Protein AF-A0A2T7G1W3-F1 (afdb_monomer)

Radius of gyration: 20.88 Å; Cα contacts (8 Å, |Δi|>4): 222; chains: 1; bounding box: 56×33×64 Å

Organism: NCBI:txid2170575

Sequence (196 aa):
QHNNPNRIAASLMSYVLGGGSSSRLFMNLREAKGYTYGAYASLSPDEIIGSFSADASVRTEVTDSAAYQFFYELDRMTKRSITEEELDAAKAYLTGSFGRSLESPSTIASFALNTEIYDLPKDYYKNYLKNLNGVSVSEANEIALKYIKPNNAYLVIVGNVGEFEDQVAQFGEVKRYTKEGYPEEKKAVSADVTVD

Structure (mmCIF, N/CA/C/O backbone):
data_AF-A0A2T7G1W3-F1
#
_entry.id   AF-A0A2T7G1W3-F1
#
loop_
_atom_site.group_PDB
_atom_site.id
_atom_site.type_symbol
_atom_site.label_atom_id
_atom_site.label_alt_id
_atom_site.label_comp_id
_atom_site.label_asym_id
_atom_site.label_entity_id
_atom_site.label_seq_id
_atom_site.pdbx_PDB_ins_code
_atom_site.Cartn_x
_atom_site.Cartn_y
_atom_site.Cartn_z
_atom_site.occupancy
_atom_site.B_iso_or_equiv
_atom_site.auth_seq_id
_atom_site.auth_comp_id
_atom_site.auth_asym_id
_atom_site.auth_atom_id
_atom_site.pdbx_PDB_model_num
ATOM 1 N N . GLN A 1 1 ? -11.105 11.500 0.584 1.00 58.47 1 GLN A N 1
ATOM 2 C CA . GLN A 1 1 ? -11.806 12.266 1.632 1.00 58.47 1 GLN A CA 1
ATOM 3 C C . GLN A 1 1 ? -11.565 11.661 3.005 1.00 58.47 1 GLN A C 1
ATOM 5 O O . GLN A 1 1 ? -11.624 10.441 3.156 1.00 58.47 1 GLN A O 1
ATOM 10 N N . HIS A 1 2 ? -11.271 12.511 3.988 1.00 71.94 2 HIS A N 1
ATOM 11 C CA . HIS A 1 2 ? -10.881 12.109 5.343 1.00 71.94 2 HIS A CA 1
ATOM 12 C C . HIS A 1 2 ? -12.037 11.591 6.211 1.00 71.94 2 HIS A C 1
ATOM 14 O O . HIS A 1 2 ? -11.789 10.784 7.101 1.00 71.94 2 HIS A O 1
ATOM 20 N N . ASN A 1 3 ? -13.278 11.976 5.917 1.00 75.00 3 ASN A N 1
ATOM 21 C CA . ASN A 1 3 ? -14.491 11.499 6.591 1.00 75.00 3 ASN A CA 1
ATOM 22 C C . ASN A 1 3 ? -15.113 10.253 5.938 1.00 75.00 3 ASN A C 1
ATOM 24 O O . ASN A 1 3 ? -16.198 9.819 6.319 1.00 75.00 3 ASN A O 1
ATOM 28 N N . ASN A 1 4 ? -14.451 9.668 4.935 1.00 80.62 4 ASN A N 1
ATOM 29 C CA . ASN A 1 4 ? -14.988 8.506 4.241 1.00 80.62 4 ASN A CA 1
ATOM 30 C C . ASN A 1 4 ? -15.098 7.315 5.215 1.00 80.62 4 ASN A C 1
ATOM 32 O O . ASN A 1 4 ? -14.083 6.940 5.812 1.00 80.62 4 ASN A O 1
ATOM 36 N N . PRO A 1 5 ? -16.266 6.654 5.331 1.00 82.62 5 PRO A N 1
ATOM 37 C CA . PRO A 1 5 ? -16.440 5.518 6.242 1.00 82.62 5 PRO A CA 1
ATOM 38 C C . PRO A 1 5 ? -15.495 4.349 5.924 1.00 82.62 5 PRO A C 1
ATOM 40 O O . PRO A 1 5 ? -15.131 3.582 6.809 1.00 82.62 5 PRO A O 1
ATOM 43 N N . ASN A 1 6 ? -15.014 4.255 4.680 1.00 88.31 6 ASN A N 1
ATOM 44 C CA . ASN A 1 6 ? -14.084 3.215 4.246 1.00 88.31 6 ASN A CA 1
ATOM 45 C C . ASN A 1 6 ? -12.621 3.501 4.613 1.00 88.31 6 ASN A C 1
ATOM 47 O O . ASN A 1 6 ? -11.752 2.703 4.273 1.00 88.31 6 ASN A O 1
ATOM 51 N N . ARG A 1 7 ? -12.306 4.630 5.265 1.00 88.81 7 ARG A N 1
ATOM 52 C CA . ARG A 1 7 ? -10.920 5.064 5.508 1.00 88.81 7 ARG A CA 1
ATOM 53 C C . ARG A 1 7 ? -10.095 4.015 6.249 1.00 88.81 7 ARG A C 1
ATOM 55 O O . ARG A 1 7 ? -8.969 3.745 5.851 1.00 88.81 7 ARG A O 1
ATOM 62 N N . ILE A 1 8 ? -10.652 3.426 7.305 1.00 93.50 8 ILE A N 1
ATOM 63 C CA . ILE A 1 8 ? -9.953 2.428 8.127 1.00 93.50 8 ILE A CA 1
ATOM 64 C C . ILE A 1 8 ? -9.651 1.171 7.302 1.00 93.50 8 ILE A C 1
ATOM 66 O O . ILE A 1 8 ? -8.506 0.721 7.261 1.00 93.50 8 ILE A O 1
ATOM 70 N N . ALA A 1 9 ? -10.647 0.655 6.578 1.00 95.12 9 ALA A N 1
ATOM 71 C CA . ALA A 1 9 ? -10.468 -0.482 5.679 1.00 95.12 9 ALA A CA 1
ATOM 72 C C . ALA A 1 9 ? -9.471 -0.173 4.546 1.00 95.12 9 ALA A C 1
ATOM 74 O O . ALA A 1 9 ? -8.658 -1.020 4.186 1.00 95.12 9 ALA A O 1
ATOM 75 N N . ALA A 1 10 ? -9.464 1.058 4.030 1.00 93.88 10 ALA A N 1
ATOM 76 C CA . ALA A 1 10 ? -8.519 1.503 3.011 1.00 93.88 10 ALA A CA 1
ATOM 77 C C . ALA A 1 10 ? -7.081 1.607 3.539 1.00 93.88 10 ALA A C 1
ATOM 79 O O . ALA A 1 10 ? -6.152 1.221 2.834 1.00 93.88 10 ALA A O 1
ATOM 80 N N . SER A 1 11 ? -6.884 2.051 4.785 1.00 93.81 11 SER A N 1
ATOM 81 C CA . SER A 1 11 ? -5.569 2.030 5.439 1.00 93.81 11 SER A CA 1
ATOM 82 C C . SER A 1 11 ? -5.055 0.604 5.653 1.00 93.81 11 SER A C 1
ATOM 84 O O . SER A 1 11 ? -3.879 0.348 5.408 1.00 93.81 11 SER A O 1
ATOM 86 N N . LEU A 1 12 ? -5.924 -0.334 6.046 1.00 96.62 12 LEU A N 1
ATOM 87 C CA . LEU A 1 12 ? -5.563 -1.751 6.173 1.00 96.62 12 LEU A CA 1
ATOM 88 C C . LEU A 1 12 ? -5.182 -2.360 4.819 1.00 96.62 12 LEU A C 1
ATOM 90 O O . LEU A 1 12 ? -4.117 -2.955 4.694 1.00 96.62 12 LEU A O 1
ATOM 94 N N . MET A 1 13 ? -6.007 -2.150 3.791 1.00 95.88 13 MET A N 1
ATOM 95 C CA . MET A 1 13 ? -5.738 -2.609 2.425 1.00 95.88 13 MET A CA 1
ATOM 96 C C . MET A 1 13 ? -4.420 -2.039 1.877 1.00 95.88 13 MET A C 1
ATOM 98 O O . MET A 1 13 ? -3.605 -2.783 1.333 1.00 95.88 13 MET A O 1
ATOM 102 N N . SER A 1 14 ? -4.173 -0.739 2.076 1.00 95.50 14 SER A N 1
ATOM 103 C CA . SER A 1 14 ? -2.913 -0.099 1.682 1.00 95.50 14 SER A CA 1
ATOM 104 C C . SER A 1 14 ? -1.719 -0.716 2.409 1.00 95.50 14 SER A C 1
ATOM 106 O O . SER A 1 14 ? -0.666 -0.894 1.798 1.00 95.50 14 SER A O 1
ATOM 108 N N . TYR A 1 15 ? -1.874 -1.064 3.692 1.00 97.25 15 TYR A N 1
ATOM 109 C CA . TYR A 1 15 ? -0.807 -1.718 4.439 1.00 97.25 15 TYR A CA 1
ATOM 110 C C . TYR A 1 15 ? -0.498 -3.113 3.898 1.00 97.25 15 TYR A C 1
ATOM 112 O O . TYR A 1 15 ? 0.671 -3.417 3.674 1.00 97.25 15 TYR A O 1
ATOM 120 N N . VAL A 1 16 ? -1.528 -3.928 3.643 1.00 98.25 16 VAL A N 1
ATOM 121 C CA . VAL A 1 16 ? -1.374 -5.271 3.058 1.00 98.25 16 VAL A CA 1
ATOM 122 C C . VAL A 1 16 ? -0.544 -5.214 1.776 1.00 98.25 16 VAL A C 1
ATOM 124 O O . VAL A 1 16 ? 0.354 -6.032 1.581 1.00 98.25 16 VAL A O 1
ATOM 127 N N . LEU A 1 17 ? -0.807 -4.226 0.919 1.00 97.69 17 LEU A N 1
ATOM 128 C CA . LEU A 1 17 ? -0.076 -4.080 -0.331 1.00 97.69 17 LEU A CA 1
ATOM 129 C C . LEU A 1 17 ? 1.371 -3.613 -0.124 1.00 97.69 17 LEU A C 1
ATOM 131 O O . LEU A 1 17 ? 2.276 -4.223 -0.688 1.00 97.69 17 LEU A O 1
ATOM 135 N N . GLY A 1 18 ? 1.602 -2.562 0.669 1.00 97.56 18 GLY A N 1
ATOM 136 C CA . GLY A 1 18 ? 2.923 -1.927 0.714 1.00 97.56 18 GLY A CA 1
ATOM 137 C C . GLY A 1 18 ? 3.257 -1.100 1.956 1.00 97.56 18 GLY A C 1
ATOM 138 O O . GLY A 1 18 ? 4.139 -0.250 1.884 1.00 97.56 18 GLY A O 1
ATOM 139 N N . GLY A 1 19 ? 2.570 -1.288 3.085 1.00 95.19 19 GLY A N 1
ATOM 140 C CA . GLY A 1 19 ? 2.740 -0.419 4.261 1.00 95.19 19 GLY A CA 1
ATOM 141 C C . GLY A 1 19 ? 3.892 -0.773 5.203 1.00 95.19 19 GLY A C 1
ATOM 142 O O . GLY A 1 19 ? 4.066 -0.103 6.220 1.00 95.19 19 GLY A O 1
ATOM 143 N N . GLY A 1 20 ? 4.665 -1.824 4.924 1.00 94.50 20 GLY A N 1
ATOM 144 C CA . GLY A 1 20 ? 5.758 -2.242 5.800 1.00 94.50 20 GLY A CA 1
ATOM 145 C C . GLY A 1 20 ? 6.476 -3.502 5.333 1.00 94.50 20 GLY A C 1
ATOM 146 O O . GLY A 1 20 ? 6.189 -4.040 4.269 1.00 94.50 20 GLY A O 1
ATOM 147 N N . SER A 1 21 ? 7.404 -4.003 6.144 1.00 94.38 21 SER A N 1
ATOM 148 C CA . SER A 1 21 ? 8.250 -5.148 5.782 1.00 94.38 21 SER A CA 1
ATOM 149 C C . SER A 1 21 ? 7.500 -6.475 5.618 1.00 94.38 21 SER A C 1
ATOM 151 O O . SER A 1 21 ? 7.981 -7.356 4.919 1.00 94.38 21 SER A O 1
ATOM 153 N N . SER A 1 22 ? 6.317 -6.624 6.219 1.00 95.62 22 SER A N 1
ATOM 154 C CA . SER A 1 22 ? 5.446 -7.795 6.038 1.00 95.62 22 SER A CA 1
ATOM 155 C C . SER A 1 22 ? 4.448 -7.649 4.882 1.00 95.62 22 SER A C 1
ATOM 157 O O . SER A 1 22 ? 3.660 -8.560 4.638 1.00 95.62 22 SER A O 1
ATOM 159 N N . SER A 1 23 ? 4.446 -6.511 4.183 1.00 98.06 23 SER A N 1
ATOM 160 C CA . SER A 1 23 ? 3.519 -6.249 3.077 1.00 98.06 23 SER A CA 1
ATOM 161 C C . SER A 1 23 ? 3.919 -6.980 1.794 1.00 98.06 23 SER A C 1
ATOM 163 O O . SER A 1 23 ? 5.081 -7.351 1.607 1.00 98.06 23 SER A O 1
ATOM 165 N N . ARG A 1 24 ? 2.959 -7.166 0.881 1.00 98.31 24 ARG A N 1
ATOM 166 C CA . ARG A 1 24 ? 3.147 -7.936 -0.361 1.00 98.31 24 ARG A CA 1
ATOM 167 C C . ARG A 1 24 ? 4.301 -7.432 -1.213 1.00 98.31 24 ARG A C 1
ATOM 169 O O . ARG A 1 24 ? 5.135 -8.232 -1.626 1.00 98.31 24 ARG A O 1
ATOM 176 N N . LEU A 1 25 ? 4.365 -6.125 -1.465 1.00 98.56 25 LEU A N 1
ATOM 177 C CA . LEU A 1 25 ? 5.410 -5.544 -2.306 1.00 98.56 25 LEU A CA 1
ATOM 178 C C . LEU A 1 25 ? 6.794 -5.748 -1.696 1.00 98.56 25 LEU A C 1
ATOM 180 O O . LEU A 1 25 ? 7.718 -6.147 -2.404 1.00 98.56 25 LEU A O 1
ATOM 184 N N . PHE A 1 26 ? 6.931 -5.553 -0.384 1.00 98.62 26 PHE A N 1
ATOM 185 C CA . PHE A 1 26 ? 8.194 -5.792 0.302 1.00 98.62 26 PHE A CA 1
ATOM 186 C C . PHE A 1 26 ? 8.585 -7.275 0.229 1.00 98.62 26 PHE A C 1
ATOM 188 O O . PHE A 1 26 ? 9.667 -7.613 -0.248 1.00 98.62 26 PHE A O 1
ATOM 195 N N . MET A 1 27 ? 7.683 -8.182 0.605 1.00 98.56 27 MET A N 1
ATOM 196 C CA . MET A 1 27 ? 7.952 -9.623 0.575 1.00 98.56 27 MET A CA 1
ATOM 197 C C . MET A 1 27 ? 8.282 -10.133 -0.836 1.00 98.56 27 MET A C 1
ATOM 199 O O . MET A 1 27 ? 9.172 -10.964 -1.005 1.00 98.56 27 MET A O 1
ATOM 203 N N . ASN A 1 28 ? 7.609 -9.624 -1.867 1.00 98.62 28 ASN A N 1
ATOM 204 C CA . ASN A 1 28 ? 7.867 -10.022 -3.246 1.00 98.62 28 ASN A CA 1
ATOM 205 C C . ASN A 1 28 ? 9.186 -9.419 -3.768 1.00 98.62 28 ASN A C 1
ATOM 207 O O . ASN A 1 28 ? 10.134 -10.149 -4.067 1.00 98.62 28 ASN A O 1
ATOM 211 N N . LEU A 1 29 ? 9.295 -8.089 -3.843 1.00 98.69 29 LEU A N 1
ATOM 212 C CA . LEU A 1 29 ? 10.425 -7.444 -4.519 1.00 98.69 29 LEU A CA 1
ATOM 213 C C . LEU A 1 29 ? 11.722 -7.466 -3.696 1.00 98.69 29 LEU A C 1
ATOM 215 O O . LEU A 1 29 ? 12.808 -7.588 -4.276 1.00 98.69 29 LEU A O 1
ATOM 219 N N . ARG A 1 30 ? 11.640 -7.339 -2.364 1.00 98.44 30 ARG A N 1
ATOM 220 C CA . ARG A 1 30 ? 12.819 -7.296 -1.485 1.00 98.44 30 ARG A CA 1
ATOM 221 C C . ARG A 1 30 ? 13.234 -8.679 -1.000 1.00 98.44 30 ARG A C 1
ATOM 223 O O . ARG A 1 30 ? 14.411 -9.016 -1.137 1.00 98.44 30 ARG A O 1
ATOM 230 N N . GLU A 1 31 ? 12.312 -9.442 -0.422 1.00 98.19 31 GLU A N 1
ATOM 231 C CA . GLU A 1 31 ? 12.651 -10.717 0.228 1.00 98.19 31 GLU A CA 1
ATOM 232 C C . GLU A 1 31 ? 12.783 -11.858 -0.786 1.00 98.19 31 GLU A C 1
ATOM 234 O O . GLU A 1 31 ? 13.813 -12.526 -0.829 1.00 98.19 31 GLU A O 1
ATOM 239 N N . ALA A 1 32 ? 11.786 -12.060 -1.653 1.00 98.38 32 ALA A N 1
ATOM 240 C CA . ALA A 1 32 ? 11.793 -13.184 -2.590 1.00 98.38 32 ALA A CA 1
ATOM 241 C C . ALA A 1 32 ? 12.699 -12.963 -3.814 1.00 98.38 32 ALA A C 1
ATOM 243 O O . ALA A 1 32 ? 13.277 -13.920 -4.331 1.00 98.38 32 ALA A O 1
ATOM 244 N N . LYS A 1 33 ? 12.799 -11.723 -4.316 1.00 98.31 33 LYS A N 1
ATOM 245 C CA . LYS A 1 33 ? 13.513 -11.413 -5.570 1.00 98.31 33 LYS A CA 1
ATOM 246 C C . LYS A 1 33 ? 14.849 -10.692 -5.398 1.00 98.31 33 LYS A C 1
ATOM 248 O O . LYS A 1 33 ? 15.695 -10.786 -6.284 1.00 98.31 33 LYS A O 1
ATOM 253 N N . GLY A 1 34 ? 15.057 -9.961 -4.301 1.00 98.19 34 GLY A N 1
ATOM 254 C CA . GLY A 1 34 ? 16.283 -9.177 -4.092 1.00 98.19 34 GLY A CA 1
ATOM 255 C C . GLY A 1 34 ? 16.506 -8.070 -5.137 1.00 98.19 34 GLY A C 1
ATOM 256 O O . GLY A 1 34 ? 17.650 -7.727 -5.463 1.00 98.19 34 GLY A O 1
ATOM 257 N N . TYR A 1 35 ? 15.425 -7.528 -5.707 1.00 98.31 35 TYR A N 1
ATOM 258 C CA . TYR A 1 35 ? 15.490 -6.486 -6.740 1.00 98.31 35 TYR A CA 1
ATOM 259 C C . TYR A 1 35 ? 15.743 -5.095 -6.161 1.00 98.31 35 TYR A C 1
ATOM 261 O O . TYR A 1 35 ? 16.414 -4.275 -6.786 1.00 98.31 35 TYR A O 1
ATOM 269 N N . THR A 1 36 ? 15.234 -4.841 -4.959 1.00 98.31 36 THR A N 1
ATOM 270 C CA . THR A 1 36 ? 15.291 -3.543 -4.279 1.00 98.31 36 THR A CA 1
ATOM 271 C C . THR A 1 36 ? 15.770 -3.697 -2.839 1.00 98.31 36 THR A C 1
ATOM 273 O O . THR A 1 36 ? 15.880 -4.814 -2.342 1.00 98.31 36 THR A O 1
ATOM 276 N N . TYR A 1 37 ? 16.026 -2.577 -2.161 1.00 97.06 37 TYR A N 1
ATOM 277 C CA . TYR A 1 37 ? 16.146 -2.512 -0.705 1.00 97.06 37 TYR A CA 1
ATOM 278 C C . TYR A 1 37 ? 14.777 -2.463 0.002 1.00 97.06 37 TYR A C 1
ATOM 280 O O . TYR A 1 37 ? 14.656 -2.934 1.131 1.00 97.06 37 TYR A O 1
ATOM 288 N N . GLY A 1 38 ? 13.740 -1.959 -0.669 1.00 97.38 38 GLY A N 1
ATOM 289 C CA . GLY A 1 38 ? 12.368 -1.951 -0.172 1.00 97.38 38 GLY A CA 1
ATOM 290 C C . GLY A 1 38 ? 11.393 -1.484 -1.248 1.00 97.38 38 GLY A C 1
ATOM 291 O O . GLY A 1 38 ? 11.735 -0.636 -2.068 1.00 97.38 38 GLY A O 1
ATOM 292 N N . ALA A 1 39 ? 10.192 -2.053 -1.235 1.00 98.25 39 ALA A N 1
ATOM 293 C CA . ALA A 1 39 ? 9.090 -1.650 -2.097 1.00 98.25 39 ALA A CA 1
ATOM 294 C C . ALA A 1 39 ? 7.869 -1.369 -1.230 1.00 98.25 39 ALA A C 1
ATOM 296 O O . ALA A 1 39 ? 7.549 -2.160 -0.337 1.00 98.25 39 ALA A O 1
ATOM 297 N N . TYR A 1 40 ? 7.207 -0.249 -1.495 1.00 97.88 40 TYR A N 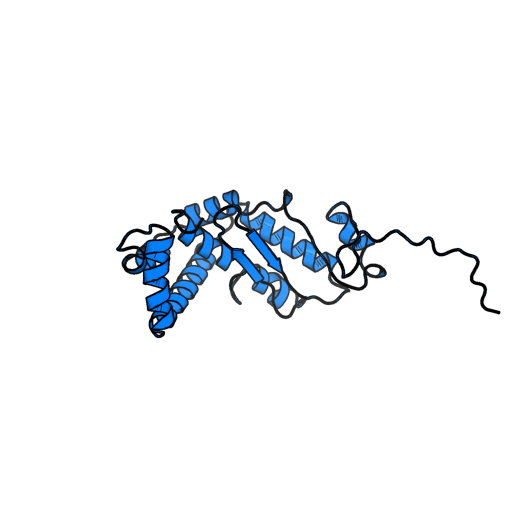1
ATOM 298 C CA . TYR A 1 40 ? 6.133 0.257 -0.653 1.00 97.88 40 TYR A CA 1
ATOM 299 C C . TYR A 1 40 ? 4.961 0.739 -1.496 1.00 97.88 40 TYR A C 1
ATOM 301 O O . TYR A 1 40 ? 5.066 0.917 -2.708 1.00 97.88 40 TYR A O 1
ATOM 309 N N . ALA A 1 41 ? 3.828 0.927 -0.832 1.00 95.62 41 ALA A N 1
ATOM 310 C CA . ALA A 1 41 ? 2.649 1.540 -1.408 1.00 95.62 41 ALA A CA 1
ATOM 311 C C . ALA A 1 41 ? 1.937 2.379 -0.362 1.00 95.62 41 ALA A C 1
ATOM 313 O O . ALA A 1 41 ? 1.880 2.032 0.821 1.00 95.62 41 ALA A O 1
ATOM 314 N N . SER A 1 42 ? 1.349 3.472 -0.826 1.00 89.75 42 SER A N 1
ATOM 315 C CA . SER A 1 42 ? 0.599 4.382 0.017 1.00 89.75 42 SER A CA 1
ATOM 316 C C . SER A 1 42 ? -0.690 4.814 -0.665 1.00 89.75 42 SER A C 1
ATOM 318 O O . SER A 1 42 ? -0.765 4.975 -1.885 1.00 89.75 42 SER A O 1
ATOM 320 N N . LEU A 1 43 ? -1.720 4.993 0.154 1.00 88.19 43 LEU A N 1
ATOM 321 C CA . LEU A 1 43 ? -2.969 5.619 -0.234 1.00 88.19 43 LEU A CA 1
ATOM 322 C C . LEU A 1 43 ? -3.098 6.935 0.527 1.00 88.19 43 LEU A C 1
ATOM 324 O O . LEU A 1 43 ? -3.296 6.941 1.745 1.00 88.19 43 LEU A O 1
ATOM 328 N N . SER A 1 44 ? -3.027 8.038 -0.208 1.00 83.50 44 SER A N 1
ATOM 329 C CA . SER A 1 44 ? -3.164 9.383 0.337 1.00 83.50 44 SER A CA 1
ATOM 330 C C . SER A 1 44 ? -4.579 9.892 0.071 1.00 83.50 44 SER A C 1
ATOM 332 O O . SER A 1 44 ? -4.959 10.103 -1.085 1.00 83.50 44 SER A O 1
ATOM 334 N N . PRO A 1 45 ? -5.411 10.059 1.114 1.00 79.25 45 PRO A N 1
ATOM 335 C CA . PRO A 1 45 ? -6.703 10.696 0.951 1.00 79.25 45 PRO A CA 1
ATOM 336 C C . PRO A 1 45 ? -6.503 12.189 0.676 1.00 79.25 45 PRO A C 1
ATOM 338 O O . PRO A 1 45 ? -5.771 12.856 1.391 1.00 79.25 45 PRO A O 1
ATOM 341 N N . ASP A 1 46 ? -7.225 12.701 -0.312 1.00 77.75 46 ASP A N 1
ATOM 342 C CA . ASP A 1 46 ? -7.360 14.132 -0.587 1.00 77.75 46 ASP A CA 1
ATOM 343 C C . ASP A 1 46 ? -8.850 14.516 -0.543 1.00 77.75 46 ASP A C 1
ATOM 345 O O . ASP A 1 46 ? -9.734 13.637 -0.564 1.00 77.75 46 ASP A O 1
ATOM 349 N N . GLU A 1 47 ? -9.139 15.808 -0.422 1.00 68.06 47 GLU A N 1
ATOM 350 C CA . GLU A 1 47 ? -10.502 16.343 -0.414 1.00 68.06 47 GLU A CA 1
ATOM 351 C C . GLU A 1 47 ? -11.169 16.235 -1.795 1.00 68.06 47 GLU A C 1
ATOM 353 O O . GLU A 1 47 ? -12.346 15.870 -1.880 1.00 68.06 47 GLU A O 1
ATOM 358 N N . ILE A 1 48 ? -10.394 16.448 -2.864 1.00 71.56 48 ILE A N 1
ATOM 359 C CA . ILE A 1 48 ? -10.851 16.463 -4.254 1.00 71.56 48 ILE A CA 1
ATOM 360 C C . ILE A 1 48 ? -10.568 15.112 -4.927 1.00 71.56 48 ILE A C 1
ATOM 362 O O . ILE A 1 48 ? -11.508 14.428 -5.336 1.00 71.56 48 ILE A O 1
ATOM 366 N N . ILE A 1 49 ? -9.301 14.681 -5.014 1.00 73.44 49 ILE A N 1
ATOM 367 C CA . ILE A 1 49 ? -8.912 13.404 -5.652 1.00 73.44 49 ILE A CA 1
ATOM 368 C C . ILE A 1 49 ? -7.793 12.734 -4.854 1.00 73.44 49 ILE A C 1
ATOM 370 O O . ILE A 1 49 ? -6.653 13.184 -4.865 1.00 73.44 49 ILE A O 1
ATOM 374 N N . GLY A 1 50 ? -8.108 11.622 -4.181 1.00 77.38 50 GLY A N 1
ATOM 375 C CA . GLY A 1 50 ? -7.094 10.821 -3.489 1.00 77.38 50 GLY A CA 1
ATOM 376 C C . GLY A 1 50 ? -6.130 10.144 -4.464 1.00 77.38 50 GLY A C 1
ATOM 377 O O . GLY A 1 50 ? -6.532 9.748 -5.559 1.00 77.38 50 GLY A O 1
ATOM 378 N N . SER A 1 51 ? -4.877 9.970 -4.050 1.00 84.06 51 SER A N 1
ATOM 379 C CA . SER A 1 51 ? -3.837 9.334 -4.858 1.00 84.06 51 SER A CA 1
ATOM 380 C C . SER A 1 51 ? -3.409 7.994 -4.269 1.00 84.06 51 SER A C 1
ATOM 382 O O . SER A 1 51 ? -3.274 7.840 -3.054 1.00 84.06 51 SER A O 1
ATOM 384 N N . PHE A 1 52 ? -3.146 7.037 -5.150 1.00 88.62 52 PHE A N 1
ATOM 385 C CA . PHE A 1 52 ? -2.492 5.777 -4.825 1.00 88.62 52 PHE A CA 1
ATOM 386 C C . PHE A 1 52 ? -1.139 5.737 -5.536 1.00 88.62 52 PHE A C 1
ATOM 388 O O . PHE A 1 52 ? -1.070 6.030 -6.730 1.00 88.62 52 PHE A O 1
ATOM 395 N N . SER A 1 53 ? -0.082 5.370 -4.816 1.00 92.94 53 SER A N 1
ATOM 396 C CA . SER A 1 53 ? 1.251 5.170 -5.383 1.00 92.94 53 SER A CA 1
ATOM 397 C C . SER A 1 53 ? 1.888 3.902 -4.833 1.00 92.94 53 SER A C 1
ATOM 399 O O . SER A 1 53 ? 1.634 3.508 -3.693 1.00 92.94 53 SER A O 1
ATOM 401 N N . ALA A 1 54 ? 2.723 3.276 -5.655 1.00 96.44 54 ALA A N 1
ATOM 402 C CA . ALA A 1 54 ? 3.610 2.194 -5.267 1.00 96.44 54 ALA A CA 1
ATOM 403 C C . ALA A 1 54 ? 4.966 2.418 -5.938 1.00 96.44 54 ALA A C 1
ATOM 405 O O . ALA A 1 54 ? 5.012 2.789 -7.111 1.00 96.44 54 ALA A O 1
ATOM 406 N N . ASP A 1 55 ? 6.046 2.231 -5.190 1.00 97.50 55 ASP A N 1
ATOM 407 C CA . ASP A 1 55 ? 7.384 2.608 -5.630 1.00 97.50 55 ASP A CA 1
ATOM 408 C C . ASP A 1 55 ? 8.475 1.708 -5.038 1.00 97.50 55 ASP A C 1
ATOM 410 O O . ASP A 1 55 ? 8.306 1.057 -4.001 1.00 97.50 55 ASP A O 1
ATOM 414 N N . ALA A 1 56 ? 9.590 1.644 -5.763 1.00 98.06 56 ALA A N 1
ATOM 415 C CA . ALA A 1 56 ? 10.851 1.058 -5.337 1.00 98.06 56 ALA A CA 1
ATOM 416 C C . ALA A 1 56 ? 11.987 1.602 -6.208 1.00 98.06 56 ALA A C 1
ATOM 418 O O . ALA A 1 56 ? 11.798 1.876 -7.393 1.00 98.06 56 ALA A O 1
ATOM 419 N N . SER A 1 57 ? 13.192 1.649 -5.645 1.00 98.06 57 SER A N 1
ATOM 420 C CA . SER A 1 57 ? 14.423 1.833 -6.420 1.00 98.06 57 SER A CA 1
ATOM 421 C C . SER A 1 57 ? 15.053 0.474 -6.702 1.00 98.06 57 SER A C 1
ATOM 423 O O . SER A 1 57 ? 15.273 -0.311 -5.773 1.00 98.06 57 SER A O 1
ATOM 425 N N . VAL A 1 58 ? 15.354 0.189 -7.966 1.00 97.62 58 VAL A N 1
ATOM 426 C CA . VAL A 1 58 ? 15.925 -1.089 -8.418 1.00 97.62 58 VAL A CA 1
ATOM 427 C C . VAL A 1 58 ? 17.168 -0.864 -9.274 1.00 97.62 58 VAL A C 1
ATOM 429 O O . VAL A 1 58 ? 17.442 0.257 -9.698 1.00 97.62 58 VAL A O 1
ATOM 432 N N . ARG A 1 59 ? 17.938 -1.930 -9.511 1.00 95.12 59 ARG A N 1
ATOM 433 C CA . ARG A 1 59 ? 19.033 -1.901 -10.491 1.00 95.12 59 ARG A CA 1
ATOM 434 C C . ARG A 1 59 ? 18.466 -1.920 -11.912 1.00 95.12 59 ARG A C 1
ATOM 436 O O . ARG A 1 59 ? 17.414 -2.523 -12.132 1.00 95.12 59 ARG A O 1
ATOM 443 N N . THR A 1 60 ? 19.174 -1.307 -12.858 1.00 94.62 60 THR A N 1
ATOM 444 C CA . THR A 1 60 ? 18.700 -1.149 -14.239 1.00 94.62 60 THR A CA 1
ATOM 445 C C . THR A 1 60 ? 18.308 -2.479 -14.882 1.00 94.62 60 THR A C 1
ATOM 447 O O . THR A 1 60 ? 17.265 -2.561 -15.526 1.00 94.62 60 THR A O 1
ATOM 450 N N . GLU A 1 61 ? 19.073 -3.542 -14.629 1.00 94.50 61 GLU A N 1
ATOM 451 C CA . GLU A 1 61 ? 18.922 -4.858 -15.264 1.00 94.50 61 GLU A CA 1
ATOM 452 C C . GLU A 1 61 ? 17.649 -5.607 -14.850 1.00 94.50 61 GLU A C 1
ATOM 454 O O . GLU A 1 61 ? 17.336 -6.644 -15.428 1.00 94.50 61 GLU A O 1
ATOM 459 N N . VAL A 1 62 ? 16.938 -5.128 -13.823 1.00 96.38 62 VAL A N 1
ATOM 460 C CA . VAL A 1 62 ? 15.688 -5.734 -13.334 1.00 96.38 62 VAL A CA 1
ATOM 461 C C . VAL A 1 62 ? 14.503 -4.770 -13.407 1.00 96.38 62 VAL A C 1
ATOM 463 O O . VAL A 1 62 ? 13.478 -5.021 -12.776 1.00 96.38 62 VAL A O 1
ATOM 466 N N . THR A 1 63 ? 14.628 -3.664 -14.146 1.00 96.44 63 THR A N 1
ATOM 467 C CA . THR A 1 63 ? 13.589 -2.627 -14.277 1.00 96.44 63 THR A CA 1
ATOM 468 C C . THR A 1 63 ? 12.257 -3.201 -14.765 1.00 96.44 63 THR A C 1
ATOM 470 O O . THR A 1 63 ? 11.217 -2.987 -14.140 1.00 96.44 63 THR A O 1
ATOM 473 N N . ASP A 1 64 ? 12.284 -3.971 -15.850 1.00 95.62 64 ASP A N 1
ATOM 474 C CA . ASP A 1 64 ? 11.106 -4.602 -16.450 1.00 95.62 64 ASP A CA 1
ATOM 475 C C . ASP A 1 64 ? 10.481 -5.652 -15.520 1.00 95.62 64 ASP A C 1
ATOM 477 O O . ASP A 1 64 ? 9.270 -5.683 -15.296 1.00 95.62 64 ASP A O 1
ATOM 481 N N . SER A 1 65 ? 11.335 -6.465 -14.904 1.00 97.38 65 SER A N 1
ATOM 482 C CA . SER A 1 65 ? 10.964 -7.535 -13.991 1.00 97.38 65 SER A CA 1
ATOM 483 C C . SER A 1 65 ? 10.328 -6.971 -12.725 1.00 97.38 65 SER A C 1
ATOM 485 O O . SER A 1 65 ? 9.340 -7.515 -12.233 1.00 97.38 65 SER A O 1
ATOM 487 N N . ALA A 1 66 ? 10.851 -5.860 -12.204 1.00 98.06 66 ALA A N 1
ATOM 488 C CA . ALA A 1 66 ? 10.270 -5.150 -11.075 1.00 98.06 66 ALA A CA 1
ATOM 489 C C . ALA A 1 66 ? 8.914 -4.536 -11.443 1.00 98.06 66 ALA A C 1
ATOM 491 O O . ALA A 1 66 ? 7.950 -4.755 -10.709 1.00 98.06 66 ALA A O 1
ATOM 492 N N . ALA A 1 67 ? 8.813 -3.847 -12.587 1.00 97.31 67 ALA A N 1
ATOM 493 C CA . ALA A 1 67 ? 7.550 -3.292 -13.077 1.00 97.31 67 ALA A CA 1
ATOM 494 C C . ALA A 1 67 ? 6.473 -4.383 -13.200 1.00 97.31 67 ALA A C 1
ATOM 496 O O . ALA A 1 67 ? 5.367 -4.222 -12.682 1.00 97.31 67 ALA A O 1
ATOM 497 N N . TYR A 1 68 ? 6.823 -5.541 -13.765 1.00 97.75 68 TYR A N 1
ATOM 498 C CA . TYR A 1 68 ? 5.930 -6.696 -13.818 1.00 97.75 68 TYR A CA 1
ATOM 499 C C . TYR A 1 68 ? 5.458 -7.133 -12.423 1.00 97.75 68 TYR A C 1
ATOM 501 O O . TYR A 1 68 ? 4.268 -7.376 -12.234 1.00 97.75 68 TYR A O 1
ATOM 509 N N . GLN A 1 69 ? 6.352 -7.214 -11.426 1.00 98.44 69 GLN A N 1
ATOM 510 C CA . GLN A 1 69 ? 5.963 -7.615 -10.065 1.00 98.44 69 GLN A CA 1
ATOM 511 C C . GLN A 1 69 ? 5.032 -6.602 -9.381 1.00 98.44 69 GLN A C 1
ATOM 513 O O . GLN A 1 69 ? 4.131 -7.016 -8.651 1.00 98.44 69 GLN A O 1
ATOM 518 N N . PHE A 1 70 ? 5.185 -5.298 -9.642 1.00 98.06 70 PHE A N 1
ATOM 519 C CA . PHE A 1 70 ? 4.222 -4.299 -9.168 1.00 98.06 70 PHE A CA 1
ATOM 520 C C . PHE A 1 70 ? 2.827 -4.564 -9.737 1.00 98.06 70 PHE A C 1
ATOM 522 O O . PHE A 1 70 ? 1.874 -4.705 -8.971 1.00 98.06 70 PHE A O 1
ATOM 529 N N . PHE A 1 71 ? 2.702 -4.696 -11.061 1.00 96.94 71 PHE A N 1
ATOM 530 C CA . PHE A 1 71 ? 1.410 -4.984 -11.693 1.00 96.94 71 PHE A CA 1
ATOM 531 C C . PHE A 1 71 ? 0.841 -6.338 -11.264 1.00 96.94 71 PHE A C 1
ATOM 533 O O . PHE A 1 71 ? -0.358 -6.440 -11.020 1.00 96.94 71 PHE A O 1
ATOM 540 N N . TYR A 1 72 ? 1.688 -7.349 -11.069 1.00 97.50 72 TYR A N 1
ATOM 541 C CA . TYR A 1 72 ? 1.282 -8.647 -10.537 1.00 97.50 72 TYR A CA 1
ATOM 542 C C . TYR A 1 72 ? 0.617 -8.531 -9.156 1.00 97.50 72 TYR A C 1
ATOM 544 O O . TYR A 1 72 ? -0.469 -9.081 -8.952 1.00 97.50 72 TYR A O 1
ATOM 552 N N . GLU A 1 73 ? 1.218 -7.804 -8.207 1.00 97.94 73 GLU A N 1
ATOM 553 C CA . GLU A 1 73 ? 0.608 -7.626 -6.883 1.00 97.94 73 GLU A CA 1
ATOM 554 C C . GLU A 1 73 ? -0.636 -6.734 -6.930 1.00 97.94 73 GLU A C 1
ATOM 556 O O . GLU A 1 73 ? -1.634 -7.049 -6.276 1.00 97.94 73 GLU A O 1
ATOM 561 N N . LEU A 1 74 ? -0.628 -5.671 -7.742 1.00 96.38 74 LEU A N 1
ATOM 562 C CA . LEU A 1 74 ? -1.805 -4.823 -7.953 1.00 96.38 74 LEU A CA 1
ATOM 563 C C . LEU A 1 74 ? -2.983 -5.633 -8.513 1.00 96.38 74 LEU A C 1
ATOM 565 O O . LEU A 1 74 ? -4.095 -5.545 -7.992 1.00 96.38 74 LEU A O 1
ATOM 569 N N . ASP A 1 75 ? -2.742 -6.490 -9.504 1.00 96.44 75 ASP A N 1
ATOM 570 C CA . ASP A 1 75 ? -3.752 -7.385 -10.065 1.00 96.44 75 ASP A CA 1
ATOM 571 C C . ASP A 1 75 ? -4.266 -8.378 -9.026 1.00 96.44 75 ASP A C 1
ATOM 573 O O . ASP A 1 75 ? -5.475 -8.607 -8.935 1.00 96.44 75 ASP A O 1
ATOM 577 N N . ARG A 1 76 ? -3.385 -8.963 -8.206 1.00 97.06 76 ARG A N 1
ATOM 578 C CA . ARG A 1 76 ? -3.800 -9.867 -7.122 1.00 97.06 76 ARG A CA 1
ATOM 579 C C . ARG A 1 76 ? -4.728 -9.177 -6.132 1.00 97.06 76 ARG A C 1
ATOM 581 O O . ARG A 1 76 ? -5.728 -9.780 -5.749 1.00 97.06 76 ARG A O 1
ATOM 588 N N . MET A 1 77 ? -4.465 -7.919 -5.776 1.00 95.88 77 MET A N 1
ATOM 589 C CA . MET A 1 77 ? -5.365 -7.144 -4.911 1.00 95.88 77 MET A CA 1
ATOM 590 C C . MET A 1 77 ? -6.784 -7.036 -5.494 1.00 95.88 77 MET A C 1
ATOM 592 O O . MET A 1 77 ? -7.756 -7.063 -4.743 1.00 95.88 77 MET A O 1
ATOM 596 N N . THR A 1 78 ? -6.937 -7.000 -6.823 1.00 95.19 78 THR A N 1
ATOM 597 C CA . THR A 1 78 ? -8.263 -6.962 -7.472 1.00 95.19 78 THR A CA 1
ATOM 598 C C . THR A 1 78 ? -8.976 -8.320 -7.525 1.00 95.19 78 THR A C 1
ATOM 600 O O . THR A 1 78 ? -10.192 -8.374 -7.710 1.00 95.19 78 THR A O 1
ATOM 603 N N . LYS A 1 79 ? -8.258 -9.430 -7.308 1.00 96.12 79 LYS A N 1
ATOM 604 C CA . LYS A 1 79 ? -8.779 -10.810 -7.383 1.00 96.12 79 LYS A CA 1
ATOM 605 C C . LYS A 1 79 ? -9.361 -11.321 -6.062 1.00 96.12 79 LYS A C 1
ATOM 607 O O . LYS A 1 79 ? -9.531 -12.525 -5.898 1.00 96.12 79 LYS A O 1
ATOM 612 N N . ARG A 1 80 ? -9.664 -10.419 -5.124 1.00 92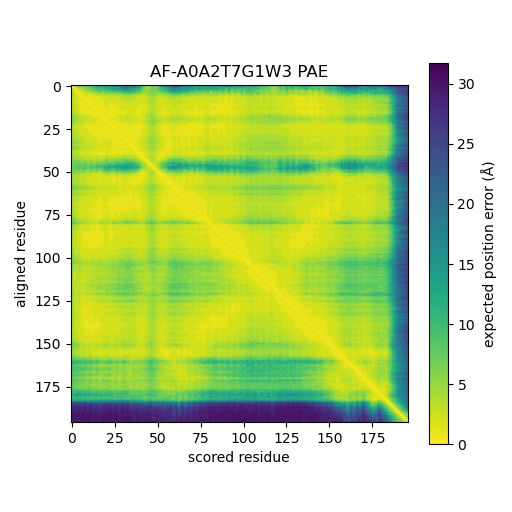.69 80 ARG A N 1
ATOM 613 C CA . ARG A 1 80 ? -10.170 -10.738 -3.778 1.00 92.69 80 ARG A CA 1
ATOM 614 C C . ARG A 1 80 ? -9.270 -11.722 -3.014 1.00 92.69 80 ARG A C 1
ATOM 616 O O . ARG A 1 80 ? -9.758 -12.653 -2.380 1.00 92.69 80 ARG A O 1
ATOM 623 N N . SER A 1 81 ? -7.954 -11.545 -3.126 1.00 94.25 81 SER A N 1
ATOM 624 C CA . SER A 1 81 ? -6.974 -12.494 -2.595 1.00 94.25 81 SER A CA 1
ATOM 625 C C . SER A 1 81 ? -6.372 -12.106 -1.246 1.00 94.25 81 SER A C 1
ATOM 627 O O . SER A 1 81 ? -5.413 -12.759 -0.839 1.00 94.25 81 SER A O 1
ATOM 629 N N . ILE A 1 82 ? -6.830 -11.033 -0.587 1.00 97.94 82 ILE A N 1
ATOM 630 C CA . ILE A 1 82 ? -6.347 -10.684 0.760 1.00 97.94 82 ILE A CA 1
ATOM 631 C C . ILE A 1 82 ? -6.713 -11.826 1.705 1.00 97.94 82 ILE A C 1
ATOM 633 O O . ILE A 1 82 ? -7.869 -12.251 1.736 1.00 97.94 82 ILE A O 1
ATOM 637 N N . THR A 1 83 ? -5.720 -12.309 2.440 1.00 98.19 83 THR A N 1
ATOM 638 C CA . THR A 1 83 ? -5.855 -13.392 3.420 1.00 98.19 83 THR A CA 1
ATOM 639 C C . THR A 1 83 ? -6.129 -12.849 4.821 1.00 98.19 83 THR A C 1
ATOM 641 O O . THR A 1 83 ? -5.965 -11.653 5.085 1.00 98.19 83 THR A O 1
ATOM 644 N N . GLU A 1 84 ? -6.568 -13.724 5.725 1.00 98.12 84 GLU A N 1
ATOM 645 C CA . GLU A 1 84 ? -6.777 -13.364 7.129 1.00 98.12 84 GLU A CA 1
ATOM 646 C C . GLU A 1 84 ? -5.445 -13.008 7.795 1.00 98.12 84 GLU A C 1
ATOM 648 O O . GLU A 1 84 ? -5.346 -11.979 8.456 1.00 98.12 84 GLU A O 1
ATOM 653 N N . GLU A 1 85 ? -4.384 -13.759 7.499 1.00 98.25 85 GLU A N 1
ATOM 654 C CA . GLU A 1 85 ? -3.043 -13.534 8.033 1.00 98.25 85 GLU A CA 1
ATOM 655 C C . GLU A 1 85 ? -2.472 -12.169 7.622 1.00 98.25 85 GLU A C 1
ATOM 657 O O . GLU A 1 85 ? -1.902 -11.448 8.444 1.00 98.25 85 GLU A O 1
ATOM 662 N N . GLU A 1 86 ? -2.642 -11.779 6.355 1.00 98.38 86 GLU A N 1
ATOM 663 C CA . GLU A 1 86 ? -2.217 -10.462 5.870 1.00 98.38 86 GLU A CA 1
ATOM 664 C C . GLU A 1 86 ? -3.008 -9.331 6.534 1.00 98.38 86 GLU A C 1
ATOM 666 O O . GLU A 1 86 ? -2.435 -8.302 6.908 1.00 98.38 86 GLU A O 1
ATOM 671 N N . LEU A 1 87 ? -4.323 -9.513 6.693 1.00 98.44 87 LEU A N 1
ATOM 672 C CA . LEU A 1 87 ? -5.176 -8.525 7.341 1.00 98.44 87 LEU A CA 1
ATOM 673 C C . LEU A 1 87 ? -4.837 -8.380 8.829 1.00 98.44 87 LEU A C 1
ATOM 675 O O . LEU A 1 87 ? -4.779 -7.260 9.338 1.00 98.44 87 LEU A O 1
ATOM 679 N N . ASP A 1 88 ? -4.571 -9.483 9.519 1.00 98.25 88 ASP A N 1
ATOM 680 C CA . ASP A 1 88 ? -4.204 -9.481 10.932 1.00 98.25 88 ASP A CA 1
ATOM 681 C C . ASP A 1 88 ? -2.831 -8.851 11.160 1.00 98.25 88 ASP A C 1
ATOM 683 O O . ASP A 1 88 ? -2.672 -8.040 12.077 1.00 98.25 88 ASP A O 1
ATOM 687 N N . ALA A 1 89 ? -1.858 -9.113 10.281 1.00 98.00 89 ALA A N 1
ATOM 688 C CA . ALA A 1 89 ? -0.574 -8.418 10.306 1.00 98.00 89 ALA A CA 1
ATOM 689 C C . ALA A 1 89 ? -0.753 -6.896 10.143 1.00 98.00 89 ALA A C 1
ATOM 691 O O . ALA A 1 89 ? -0.147 -6.110 10.880 1.00 98.00 89 ALA A O 1
ATOM 692 N N . ALA A 1 90 ? -1.635 -6.471 9.232 1.00 97.94 90 ALA A N 1
ATOM 693 C CA . ALA A 1 90 ? -1.972 -5.062 9.047 1.00 97.94 90 ALA A CA 1
ATOM 694 C C . ALA A 1 90 ? -2.637 -4.449 10.289 1.00 97.94 90 ALA A C 1
ATOM 696 O O . ALA A 1 90 ? -2.253 -3.359 10.730 1.00 97.94 90 ALA A O 1
ATOM 697 N N . LYS A 1 91 ? -3.599 -5.156 10.895 1.00 98.19 91 LYS A N 1
ATOM 698 C CA . LYS A 1 91 ? -4.275 -4.721 12.126 1.00 98.19 91 LYS A CA 1
ATOM 699 C C . LYS A 1 91 ? -3.299 -4.583 13.286 1.00 98.19 91 LYS A C 1
ATOM 701 O O . LYS A 1 91 ? -3.333 -3.570 13.989 1.00 98.19 91 LYS A O 1
ATOM 706 N N . ALA A 1 92 ? -2.411 -5.558 13.469 1.00 97.75 92 ALA A N 1
ATOM 707 C CA . ALA A 1 92 ? -1.398 -5.540 14.516 1.00 97.75 92 ALA A CA 1
ATOM 708 C C . ALA A 1 92 ? -0.455 -4.339 14.355 1.00 97.75 92 ALA A C 1
ATOM 710 O O . ALA A 1 92 ? -0.234 -3.588 15.311 1.00 97.75 92 ALA A O 1
ATOM 711 N N . TYR A 1 93 ? 0.037 -4.099 13.134 1.00 97.50 93 TYR A N 1
ATOM 712 C CA . TYR A 1 93 ? 0.909 -2.962 12.854 1.00 97.50 93 TYR A CA 1
ATOM 713 C C . TYR A 1 93 ? 0.217 -1.624 13.133 1.00 9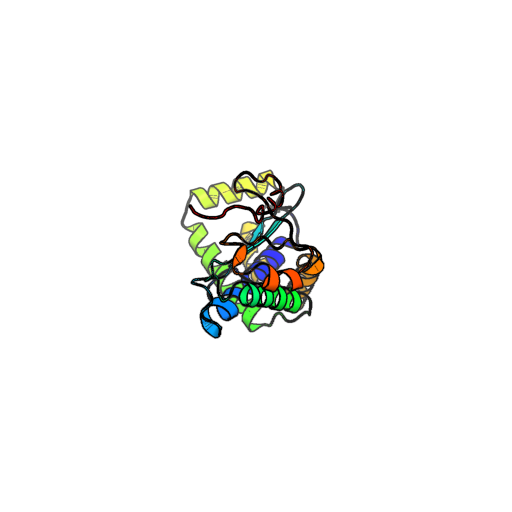7.50 93 TYR A C 1
ATOM 715 O O . TYR A 1 93 ? 0.756 -0.791 13.867 1.00 97.50 93 TYR A O 1
ATOM 723 N N . LEU A 1 94 ? -0.982 -1.412 12.582 1.00 96.50 94 LEU A N 1
ATOM 724 C CA . LEU A 1 94 ? -1.701 -0.146 12.736 1.00 96.50 94 LEU A CA 1
ATOM 725 C C . LEU A 1 94 ? -2.168 0.085 14.178 1.00 96.50 94 LEU A C 1
ATOM 727 O O . LEU A 1 94 ? -2.140 1.224 14.641 1.00 96.50 94 LEU A O 1
ATOM 731 N N . THR A 1 95 ? -2.522 -0.973 14.912 1.00 97.56 95 THR A N 1
ATOM 732 C CA . THR A 1 95 ? -2.813 -0.897 16.352 1.00 97.56 95 THR A CA 1
ATOM 733 C C . THR A 1 95 ? -1.588 -0.428 17.130 1.00 97.56 95 THR A C 1
ATOM 735 O O . THR A 1 95 ? -1.674 0.533 17.895 1.00 97.56 95 THR A O 1
ATOM 738 N N . GLY A 1 96 ? -0.427 -1.049 16.897 1.00 96.56 96 GLY A N 1
ATOM 739 C CA . GLY A 1 96 ? 0.822 -0.644 17.541 1.00 96.56 96 GLY A CA 1
ATOM 740 C C . GLY A 1 96 ? 1.238 0.782 17.170 1.00 96.56 96 GLY A C 1
ATOM 741 O O . GLY A 1 96 ? 1.671 1.547 18.030 1.00 96.56 96 GLY A O 1
ATOM 742 N N . SER A 1 97 ? 1.070 1.166 15.901 1.00 94.69 97 SER A N 1
ATOM 743 C CA . SER A 1 97 ? 1.342 2.528 15.431 1.00 94.69 97 SER A CA 1
ATOM 744 C C . SER A 1 97 ? 0.432 3.557 16.094 1.00 94.69 97 SER A C 1
ATOM 746 O O . SER A 1 97 ? 0.904 4.620 16.494 1.00 94.69 97 SER A O 1
ATOM 748 N N . PHE A 1 98 ? -0.855 3.243 16.245 1.00 95.44 98 PHE A N 1
ATOM 749 C CA . PHE A 1 98 ? -1.795 4.112 16.940 1.00 95.44 98 PHE A CA 1
ATOM 750 C C . PHE A 1 98 ? -1.426 4.260 18.418 1.00 95.44 98 PHE A C 1
ATOM 752 O O . PHE A 1 98 ? -1.348 5.386 18.899 1.00 95.44 98 PHE A O 1
ATOM 759 N N . GLY A 1 99 ? -1.106 3.163 19.112 1.00 95.56 99 GLY A N 1
ATOM 760 C CA . GLY A 1 99 ? -0.662 3.201 20.510 1.00 95.56 99 GLY A CA 1
ATOM 761 C C . GLY A 1 99 ? 0.530 4.138 20.723 1.00 95.56 99 GLY A C 1
ATOM 762 O O . GLY A 1 99 ? 0.446 5.048 21.541 1.00 95.56 99 GLY A O 1
ATOM 763 N N . ARG A 1 100 ? 1.586 3.997 19.910 1.00 95.44 100 ARG A N 1
ATOM 764 C CA . ARG A 1 100 ? 2.762 4.888 19.966 1.00 95.44 100 ARG A CA 1
ATOM 765 C C . ARG A 1 100 ? 2.419 6.346 19.662 1.00 95.44 100 ARG A C 1
ATOM 767 O O . ARG A 1 100 ? 2.979 7.253 20.264 1.00 95.44 100 ARG A O 1
ATOM 774 N N . SER A 1 101 ? 1.486 6.594 18.741 1.00 93.06 101 SER A N 1
ATOM 775 C CA . SER A 1 101 ? 1.086 7.961 18.386 1.00 93.06 101 SER A CA 1
ATOM 776 C C . SER A 1 101 ? 0.475 8.733 19.565 1.00 93.06 101 SER A C 1
ATOM 778 O O . SER A 1 101 ? 0.610 9.952 19.634 1.00 93.06 101 SER A O 1
ATOM 780 N N . LEU A 1 102 ? -0.133 8.030 20.530 1.00 93.44 102 LEU A N 1
ATOM 781 C CA . LEU A 1 102 ? -0.739 8.637 21.718 1.00 93.44 102 LEU A CA 1
ATOM 782 C C . LEU A 1 102 ? 0.288 9.169 22.728 1.00 93.44 102 LEU A C 1
ATOM 784 O O . LEU A 1 102 ? -0.075 9.957 23.597 1.00 93.44 102 LEU A O 1
ATOM 788 N N . GLU A 1 103 ? 1.559 8.778 22.613 1.00 94.06 103 GLU A N 1
ATOM 789 C CA . GLU A 1 103 ? 2.639 9.252 23.488 1.00 94.06 103 GLU A CA 1
ATOM 790 C C . GLU A 1 103 ? 3.024 10.714 23.197 1.00 94.06 103 GLU A C 1
ATOM 792 O O . GLU A 1 103 ? 3.648 11.373 24.027 1.00 94.06 103 GLU A O 1
ATOM 797 N N . SER A 1 104 ? 2.642 11.242 22.027 1.00 95.94 104 SER A N 1
ATOM 798 C CA . SER A 1 104 ? 3.022 12.578 21.570 1.00 95.94 104 SER A CA 1
ATOM 799 C C . SER A 1 104 ? 1.871 13.590 21.698 1.00 95.94 104 SER A C 1
ATOM 801 O O . SER A 1 104 ? 0.864 13.468 20.989 1.00 95.94 104 SER A O 1
ATOM 803 N N . PRO A 1 105 ? 2.017 14.661 22.509 1.00 94.50 105 PRO A N 1
ATOM 804 C CA . PRO A 1 105 ? 0.986 15.693 22.656 1.00 94.50 105 PRO A CA 1
ATOM 805 C C . PRO A 1 105 ? 0.588 16.376 21.340 1.00 94.50 105 PRO A C 1
ATOM 807 O O . PRO A 1 105 ? -0.580 16.713 21.147 1.00 94.50 105 PRO A O 1
ATOM 810 N N . SER A 1 106 ? 1.528 16.551 20.403 1.00 95.69 106 SER A N 1
ATOM 811 C CA . SER A 1 106 ? 1.235 17.149 19.092 1.00 95.69 106 SER A CA 1
ATOM 812 C C . SER A 1 106 ? 0.338 16.258 18.230 1.00 95.69 106 SER A C 1
ATOM 814 O O . SER A 1 106 ? -0.483 16.760 17.457 1.00 95.69 106 SER A O 1
ATOM 816 N N . THR A 1 107 ? 0.431 14.937 18.398 1.00 93.06 107 THR A N 1
ATOM 817 C CA . THR A 1 107 ? -0.458 13.988 17.718 1.00 93.06 107 THR A CA 1
ATOM 818 C C . THR A 1 107 ? -1.870 14.070 18.291 1.00 93.06 107 THR A C 1
ATOM 820 O O . THR A 1 107 ? -2.833 14.144 17.530 1.00 93.06 107 THR A O 1
ATOM 823 N N . ILE A 1 108 ? -2.009 14.174 19.616 1.00 93.19 108 ILE A N 1
ATOM 824 C CA . ILE A 1 108 ? -3.315 14.375 20.265 1.00 93.19 108 ILE A CA 1
ATOM 825 C C . ILE A 1 108 ? -3.973 15.683 19.804 1.00 93.19 108 ILE A C 1
ATOM 827 O O . ILE A 1 108 ? -5.156 15.689 19.459 1.00 93.19 108 ILE A O 1
ATOM 83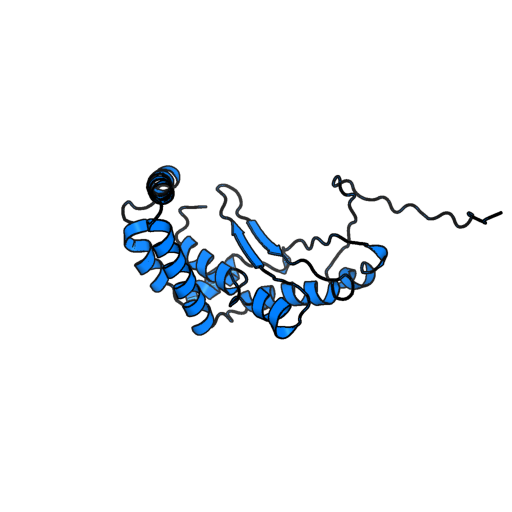1 N N . ALA A 1 109 ? -3.211 16.779 19.725 1.00 94.81 109 ALA A N 1
ATOM 832 C CA . ALA A 1 109 ? -3.710 18.043 19.184 1.00 94.81 109 ALA A CA 1
ATOM 833 C C . ALA A 1 109 ? -4.177 17.895 17.724 1.00 94.81 109 ALA A C 1
ATOM 835 O O . ALA A 1 109 ? -5.239 18.395 17.354 1.00 94.81 109 ALA A O 1
ATOM 836 N N . SER A 1 110 ? -3.431 17.137 16.914 1.00 93.38 110 SER A N 1
ATOM 837 C CA . SER A 1 110 ? -3.805 16.842 15.526 1.00 93.38 110 SER A CA 1
ATOM 838 C C . SER A 1 110 ? -5.082 16.004 15.428 1.00 93.38 110 SER A C 1
ATOM 840 O O . SER A 1 110 ? -5.861 16.198 14.503 1.00 93.38 110 SER A O 1
ATOM 842 N N . PHE A 1 111 ? -5.348 15.095 16.371 1.00 93.69 111 PHE A N 1
ATOM 843 C CA . PHE A 1 111 ? -6.608 14.345 16.409 1.00 93.69 111 PHE A CA 1
ATOM 844 C C . PHE A 1 111 ? -7.806 15.253 16.688 1.00 93.69 111 PHE A C 1
ATOM 846 O O . PHE A 1 111 ? -8.820 15.142 15.999 1.00 93.69 111 PHE A O 1
ATOM 853 N N . ALA A 1 112 ? -7.689 16.179 17.644 1.00 92.94 112 ALA A N 1
ATOM 854 C CA . ALA A 1 112 ? -8.741 17.162 17.906 1.00 92.94 112 ALA A CA 1
ATOM 855 C C . ALA A 1 112 ? -8.995 18.043 16.672 1.00 92.94 112 ALA A C 1
ATOM 857 O O . ALA A 1 112 ? -10.140 18.198 16.252 1.00 92.94 112 ALA A O 1
ATOM 858 N N . LEU A 1 113 ? -7.923 18.532 16.042 1.00 93.88 113 LEU A N 1
ATOM 859 C CA . LEU A 1 113 ? -8.011 19.345 14.832 1.00 93.88 113 LEU A CA 1
ATOM 860 C C . LEU A 1 113 ? -8.65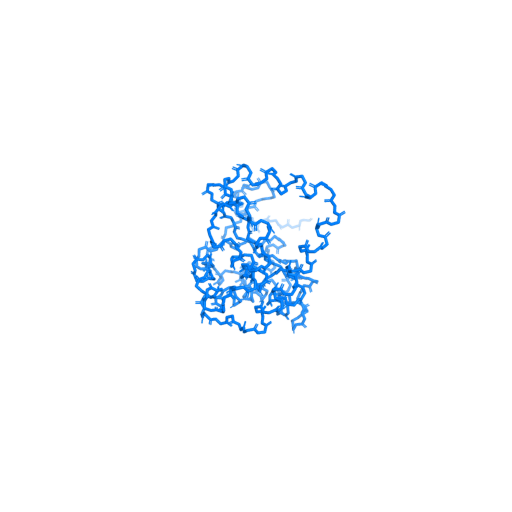8 18.583 13.666 1.00 93.88 113 LEU A C 1
ATOM 862 O O . LEU A 1 113 ? -9.584 19.087 13.046 1.00 93.88 113 LEU A O 1
ATOM 866 N N . ASN A 1 114 ? -8.215 17.354 13.395 1.00 90.75 114 ASN A N 1
ATOM 867 C CA . ASN A 1 114 ? -8.772 16.517 12.331 1.00 90.75 114 ASN A CA 1
ATOM 868 C C . ASN A 1 114 ? -10.238 16.148 12.583 1.00 90.75 114 ASN A C 1
ATOM 870 O O . ASN A 1 114 ? -10.990 15.992 11.627 1.00 90.75 114 ASN A O 1
ATOM 874 N N . THR A 1 115 ? -10.640 15.995 13.849 1.00 92.44 115 THR A N 1
ATOM 875 C CA . THR A 1 115 ? -12.046 15.747 14.200 1.00 92.44 115 THR A CA 1
ATOM 876 C C . THR A 1 115 ? -12.921 16.910 13.746 1.00 92.44 115 THR A C 1
ATOM 878 O O 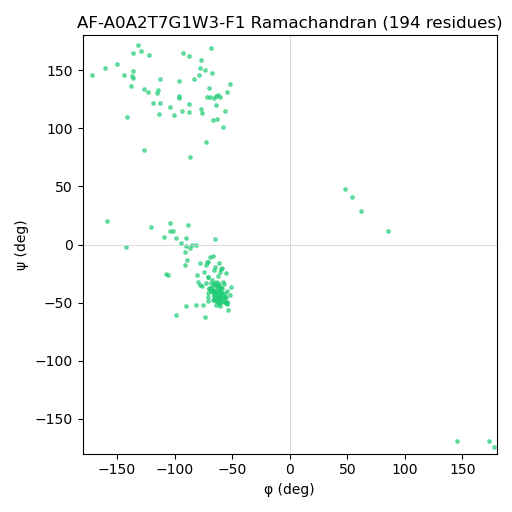. THR A 1 115 ? -13.964 16.667 13.154 1.00 92.44 115 THR A O 1
ATOM 881 N N . GLU A 1 116 ? -12.467 18.148 13.954 1.00 92.75 116 GLU A N 1
ATOM 882 C CA . GLU A 1 116 ? -13.199 19.350 13.545 1.00 92.75 116 GLU A CA 1
ATOM 883 C C . GLU A 1 116 ? -13.125 19.588 12.029 1.00 92.75 116 GLU A C 1
ATOM 885 O O . GLU A 1 116 ? -14.154 19.714 11.375 1.00 92.75 116 GLU A O 1
ATOM 890 N N . ILE A 1 117 ? -11.918 19.594 11.445 1.00 91.12 117 ILE A N 1
ATOM 891 C CA . ILE A 1 117 ? -11.712 19.900 10.015 1.00 91.12 117 ILE A CA 1
ATOM 892 C C . ILE A 1 117 ? -12.467 18.916 9.117 1.00 91.12 117 ILE A C 1
ATOM 894 O O . ILE A 1 117 ? -12.978 19.304 8.068 1.00 91.12 117 ILE A O 1
ATOM 898 N N . TYR A 1 118 ? -12.519 17.642 9.506 1.00 87.38 118 TYR A N 1
ATOM 899 C CA . TYR A 1 118 ? -13.136 16.597 8.696 1.00 87.38 118 TYR A CA 1
ATOM 900 C C . TYR A 1 118 ? -14.514 16.171 9.202 1.00 87.38 118 TYR A C 1
ATOM 902 O O . TYR A 1 118 ? -15.012 15.156 8.726 1.00 87.38 118 TYR A O 1
ATOM 910 N N . ASP A 1 119 ? -15.121 16.902 10.143 1.00 90.31 119 ASP A N 1
ATOM 911 C CA . ASP A 1 119 ? -16.443 16.587 10.707 1.00 90.31 119 ASP A CA 1
ATOM 912 C C . ASP A 1 119 ? -16.565 15.106 11.129 1.00 90.31 119 ASP A C 1
ATOM 914 O O . ASP A 1 119 ? -17.477 14.366 10.746 1.00 90.31 119 ASP A O 1
ATOM 918 N N . LEU A 1 120 ? -15.557 14.618 11.859 1.00 91.50 120 LEU A N 1
ATOM 919 C CA . LEU A 1 120 ? -15.545 13.235 12.326 1.00 91.50 120 LEU A CA 1
ATOM 920 C C . LEU A 1 120 ? -16.465 13.082 13.544 1.00 91.50 120 LEU A C 1
ATOM 922 O O . LEU A 1 120 ? -16.586 14.000 14.360 1.00 91.50 120 LEU A O 1
ATOM 926 N N . PRO A 1 121 ? -17.045 11.886 13.761 1.00 92.12 121 PRO A N 1
ATOM 927 C CA . PRO A 1 121 ? -17.747 11.592 15.002 1.00 92.12 121 PRO A CA 1
ATOM 928 C C . PRO A 1 121 ? -16.878 11.913 16.224 1.00 92.12 121 PRO A C 1
ATOM 930 O O . PRO A 1 121 ? -15.695 11.569 16.261 1.00 92.12 121 PRO A O 1
ATOM 933 N N . LYS A 1 122 ? -17.465 12.518 17.265 1.00 91.00 122 LYS A N 1
ATOM 934 C CA . LYS A 1 122 ? -16.739 12.902 18.496 1.00 91.00 122 LYS A CA 1
ATOM 935 C C . LYS A 1 122 ? -16.011 11.734 19.169 1.00 91.00 122 LYS A C 1
ATOM 937 O O . LYS A 1 122 ? -15.054 11.935 19.909 1.00 91.00 122 LYS A O 1
ATOM 942 N N . ASP A 1 123 ? -16.478 10.513 18.940 1.00 93.00 123 ASP A N 1
ATOM 943 C CA . ASP A 1 123 ? -15.907 9.278 19.462 1.00 93.00 123 ASP A CA 1
ATOM 944 C C . ASP A 1 123 ? -15.059 8.511 18.431 1.00 93.00 123 ASP A C 1
ATOM 946 O O . ASP A 1 123 ? -14.661 7.379 18.703 1.00 93.00 123 ASP A O 1
ATOM 950 N N . TYR A 1 124 ? -14.718 9.114 17.285 1.00 93.75 124 TYR A N 1
ATOM 951 C CA . TYR A 1 124 ? -13.951 8.477 16.209 1.00 93.75 124 TYR A CA 1
ATOM 952 C C . TYR A 1 124 ? -12.638 7.873 16.718 1.00 93.75 124 TYR A C 1
ATOM 954 O O . TYR A 1 124 ? -12.416 6.669 16.594 1.00 93.75 124 TYR A O 1
ATOM 962 N N . TYR A 1 125 ? -11.787 8.681 17.359 1.00 93.62 125 TYR A N 1
ATOM 963 C CA . TYR A 1 125 ? -10.500 8.213 17.885 1.00 93.62 125 TYR A CA 1
ATOM 964 C C . TYR A 1 125 ? -10.653 7.298 19.107 1.00 93.62 125 TYR A C 1
ATOM 966 O O . TYR A 1 125 ? -9.841 6.396 19.300 1.00 93.62 125 TYR A O 1
ATOM 974 N N . LYS A 1 126 ? -11.733 7.460 19.886 1.00 93.06 126 LYS A N 1
ATOM 975 C CA . LYS A 1 126 ? -12.081 6.557 20.997 1.00 93.06 126 LYS A CA 1
ATOM 976 C C . LYS A 1 126 ? -12.438 5.155 20.492 1.00 93.06 126 LYS A C 1
ATOM 978 O O . LYS A 1 126 ? -12.051 4.165 21.105 1.00 93.06 126 LYS A O 1
ATOM 983 N N . ASN A 1 127 ? -13.154 5.069 19.372 1.00 95.12 127 ASN A N 1
ATOM 984 C CA . ASN A 1 127 ? -13.583 3.815 18.757 1.00 95.12 127 ASN A CA 1
ATOM 985 C C . ASN A 1 127 ? -12.628 3.318 17.662 1.00 95.12 127 ASN A C 1
ATOM 987 O O . ASN A 1 127 ? -12.888 2.273 17.070 1.00 95.12 127 ASN A O 1
ATOM 991 N N . TYR A 1 128 ? -11.522 4.019 17.392 1.00 95.06 128 TYR A N 1
ATOM 992 C CA . TYR A 1 128 ? -10.644 3.726 16.259 1.00 95.06 128 TYR A CA 1
ATOM 993 C C . TYR A 1 128 ? -10.159 2.272 16.250 1.00 95.06 128 TYR A C 1
ATOM 995 O O . TYR A 1 128 ? -10.350 1.575 15.259 1.00 95.06 128 TYR A O 1
ATOM 1003 N N . LEU A 1 129 ? -9.614 1.779 17.369 1.00 96.06 129 LEU A N 1
ATOM 1004 C CA . LEU A 1 129 ? -9.131 0.396 17.466 1.00 96.06 129 LEU A CA 1
ATOM 1005 C C . LEU A 1 129 ? -10.261 -0.637 17.359 1.00 96.06 129 LEU A C 1
ATOM 1007 O O . LEU A 1 129 ? -10.069 -1.698 16.771 1.00 96.06 129 LEU A O 1
ATOM 1011 N N . LYS A 1 130 ? -11.451 -0.327 17.887 1.00 96.94 130 LYS A N 1
ATOM 1012 C CA . LYS A 1 130 ? -12.634 -1.188 17.744 1.00 96.94 130 LYS A CA 1
ATOM 1013 C C . LYS A 1 130 ? -13.026 -1.313 16.272 1.00 96.94 130 LYS A C 1
ATOM 1015 O O . LYS A 1 130 ? -13.221 -2.421 15.784 1.00 96.94 130 LYS A O 1
ATOM 1020 N N . ASN A 1 131 ? -13.098 -0.186 15.570 1.00 96.06 131 ASN A N 1
ATOM 1021 C CA . ASN A 1 131 ? -13.466 -0.139 14.159 1.00 96.06 131 ASN A CA 1
ATOM 1022 C C . ASN A 1 131 ? -12.392 -0.798 13.280 1.00 96.06 131 ASN A C 1
ATOM 1024 O O . ASN A 1 131 ? -12.728 -1.537 12.366 1.00 96.06 131 ASN A O 1
ATOM 1028 N N . LEU A 1 132 ? -11.110 -0.589 13.593 1.00 96.94 132 LEU A N 1
ATOM 1029 C CA . LEU A 1 132 ? -9.975 -1.208 12.904 1.00 96.94 132 LEU A CA 1
ATOM 1030 C C . LEU A 1 132 ? -9.978 -2.733 13.020 1.00 96.94 132 LEU A C 1
ATOM 1032 O O . LEU A 1 132 ? -9.834 -3.423 12.013 1.00 96.94 132 LEU A O 1
ATOM 1036 N N . ASN A 1 133 ? -10.204 -3.266 14.219 1.00 97.00 133 ASN A N 1
ATOM 1037 C CA . ASN A 1 133 ? -10.279 -4.712 14.419 1.00 97.00 133 ASN A CA 1
ATOM 1038 C C . ASN A 1 133 ? -11.545 -5.333 13.814 1.00 97.00 133 ASN A C 1
ATOM 1040 O O . ASN A 1 133 ? -11.510 -6.495 13.409 1.00 97.00 133 ASN A O 1
ATOM 1044 N N . GLY A 1 134 ? -12.628 -4.556 13.715 1.00 97.44 134 GLY A N 1
ATOM 1045 C CA . GLY A 1 134 ? -13.899 -4.982 13.132 1.00 97.44 134 GLY A CA 1
ATOM 1046 C C . GLY A 1 134 ? -13.891 -5.162 11.613 1.00 97.44 134 GLY A C 1
ATOM 1047 O O . GLY A 1 134 ? -14.804 -5.800 11.102 1.00 97.44 134 GLY A O 1
ATOM 1048 N N . VAL A 1 135 ? -12.882 -4.651 10.895 1.00 98.06 135 VAL A N 1
ATOM 1049 C CA . VAL A 1 135 ? -12.788 -4.818 9.435 1.00 98.06 135 VAL A CA 1
ATOM 1050 C C . VAL A 1 135 ? -12.573 -6.289 9.080 1.00 98.06 135 VAL A C 1
ATOM 1052 O O . VAL A 1 135 ? -11.625 -6.924 9.550 1.00 98.06 135 VAL A O 1
ATOM 1055 N N . SER A 1 136 ? -13.434 -6.820 8.221 1.00 98.19 136 SER A N 1
ATOM 1056 C CA . SER A 1 136 ? -13.361 -8.182 7.694 1.00 98.19 136 SER A CA 1
ATOM 1057 C C . SER A 1 136 ? -12.482 -8.289 6.441 1.00 98.19 136 SER A C 1
ATOM 1059 O O . SER A 1 136 ? -12.229 -7.311 5.732 1.00 98.19 136 SER A O 1
ATOM 1061 N N . VAL A 1 137 ? -12.064 -9.516 6.114 1.00 98.19 137 VAL A N 1
ATOM 1062 C CA . VAL A 1 137 ? -11.373 -9.828 4.850 1.00 98.19 137 VAL A CA 1
ATOM 1063 C C . VAL A 1 137 ? -12.236 -9.465 3.637 1.00 98.19 137 VAL A C 1
ATOM 1065 O O . VAL A 1 137 ? -11.714 -8.968 2.639 1.00 98.19 137 VAL A O 1
ATOM 1068 N N . SER A 1 138 ? -13.556 -9.666 3.714 1.00 97.94 138 SER A N 1
ATOM 1069 C CA . SER A 1 138 ? -14.472 -9.294 2.627 1.00 97.94 138 SER A CA 1
ATOM 1070 C C . SER A 1 138 ? -14.450 -7.789 2.378 1.00 97.94 138 SER A C 1
ATOM 1072 O O . SER A 1 138 ? -14.229 -7.367 1.246 1.00 97.94 138 SER A O 1
ATOM 1074 N N . GLU A 1 139 ? -14.588 -6.979 3.432 1.00 97.44 139 GLU A N 1
ATOM 1075 C CA . GLU A 1 139 ? -14.534 -5.517 3.322 1.00 97.44 139 GLU A CA 1
ATOM 1076 C C . GLU A 1 139 ? -13.179 -5.048 2.781 1.00 97.44 139 GLU A C 1
ATOM 1078 O O . GLU A 1 139 ? -13.132 -4.240 1.857 1.00 97.44 139 GLU A O 1
ATOM 1083 N N . ALA A 1 140 ? -12.062 -5.591 3.280 1.00 97.31 140 ALA A N 1
ATOM 1084 C CA . ALA A 1 140 ? -10.735 -5.244 2.770 1.00 97.31 140 ALA A CA 1
ATOM 1085 C C . ALA A 1 140 ? -10.595 -5.541 1.262 1.00 97.31 140 ALA A C 1
ATOM 1087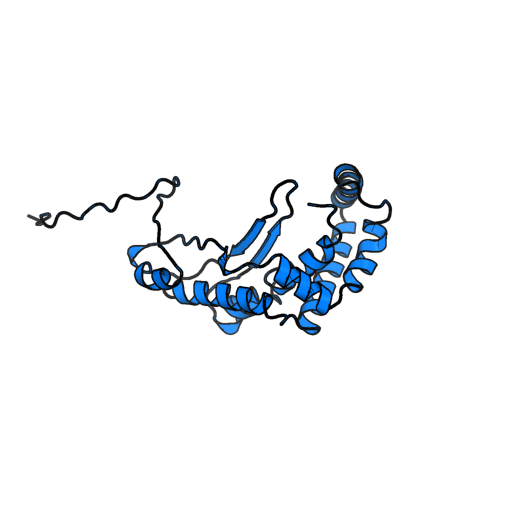 O O . ALA A 1 140 ? -10.075 -4.713 0.510 1.00 97.31 140 ALA A O 1
ATOM 1088 N N . ASN A 1 141 ? -11.107 -6.688 0.803 1.00 97.62 141 ASN A N 1
ATOM 1089 C CA . ASN A 1 141 ? -11.108 -7.064 -0.612 1.00 97.62 141 ASN A CA 1
ATOM 1090 C C . ASN A 1 141 ? -12.047 -6.190 -1.462 1.00 97.62 141 ASN A C 1
ATOM 1092 O O . ASN A 1 141 ? -11.712 -5.852 -2.598 1.00 97.62 141 ASN A O 1
ATOM 1096 N N . GLU A 1 142 ? -13.206 -5.790 -0.937 1.00 96.94 142 GLU A N 1
ATOM 1097 C CA . GLU A 1 142 ? -14.109 -4.848 -1.612 1.00 96.94 142 GLU A CA 1
ATOM 1098 C C . GLU A 1 142 ? -13.455 -3.478 -1.796 1.00 96.94 142 GLU A C 1
ATOM 1100 O O . GLU A 1 142 ? -13.538 -2.877 -2.870 1.00 96.94 142 GLU A O 1
ATOM 1105 N N . ILE A 1 143 ? -12.744 -3.006 -0.773 1.00 94.62 143 ILE A N 1
ATOM 1106 C CA . ILE A 1 143 ? -11.989 -1.757 -0.823 1.00 94.62 143 ILE A CA 1
ATOM 1107 C C . ILE A 1 143 ? -10.811 -1.842 -1.796 1.00 94.62 143 ILE A C 1
ATOM 1109 O O . ILE A 1 143 ? -10.595 -0.898 -2.562 1.00 94.62 143 ILE A O 1
ATOM 1113 N N . ALA A 1 144 ? -10.100 -2.970 -1.835 1.00 95.06 144 ALA A N 1
ATOM 1114 C CA . ALA A 1 144 ? -9.061 -3.215 -2.831 1.00 95.06 144 ALA A CA 1
ATOM 1115 C C . ALA A 1 144 ? -9.632 -3.139 -4.254 1.00 95.06 144 ALA A C 1
ATOM 1117 O O . ALA A 1 144 ? -9.134 -2.375 -5.076 1.00 95.06 144 ALA A O 1
ATOM 1118 N N . LEU A 1 145 ? -10.741 -3.836 -4.525 1.00 94.75 145 LEU A N 1
ATOM 1119 C CA . LEU A 1 145 ? -11.412 -3.802 -5.827 1.00 94.75 145 LEU A CA 1
ATOM 1120 C C . LEU A 1 145 ? -11.909 -2.397 -6.195 1.00 94.75 145 LEU A C 1
ATOM 1122 O O . LEU A 1 145 ? -11.919 -2.025 -7.372 1.00 94.75 145 LEU A O 1
ATOM 1126 N N . LYS A 1 146 ? -12.345 -1.611 -5.206 1.00 92.06 146 LYS A N 1
ATOM 1127 C CA . LYS A 1 146 ? -12.847 -0.250 -5.406 1.00 92.06 146 LYS A CA 1
ATOM 1128 C C . LYS A 1 146 ? -11.737 0.731 -5.778 1.00 92.06 146 LYS A C 1
ATOM 1130 O O . LYS A 1 146 ? -11.948 1.519 -6.698 1.00 92.06 146 LYS A O 1
ATOM 1135 N N . TYR A 1 147 ? -10.594 0.688 -5.093 1.00 90.12 147 TYR A N 1
ATOM 1136 C CA . TYR A 1 147 ? -9.558 1.722 -5.211 1.00 90.12 147 TYR A CA 1
ATOM 1137 C C . TYR A 1 147 ? -8.321 1.314 -6.013 1.00 90.12 147 TYR A C 1
ATOM 1139 O O . TYR A 1 147 ? -7.693 2.184 -6.608 1.00 90.12 147 TYR A O 1
ATOM 1147 N N . ILE A 1 148 ? -7.982 0.027 -6.089 1.00 92.38 148 ILE A N 1
ATOM 1148 C CA . ILE A 1 148 ? -6.843 -0.442 -6.883 1.00 92.38 148 ILE A CA 1
ATOM 1149 C C . ILE A 1 148 ? -7.310 -0.699 -8.315 1.00 92.38 148 ILE A C 1
ATOM 1151 O O . ILE A 1 148 ? -8.129 -1.583 -8.571 1.00 92.38 148 ILE A O 1
ATOM 1155 N N . LYS A 1 149 ? -6.801 0.106 -9.254 1.00 92.56 149 LYS A N 1
ATOM 1156 C CA . LYS A 1 149 ? -7.138 0.060 -10.685 1.00 92.56 149 LYS A CA 1
ATOM 1157 C C . LYS A 1 149 ? -5.857 -0.057 -11.520 1.00 92.56 149 LYS A C 1
ATOM 1159 O O . LYS A 1 149 ? -5.388 0.959 -12.027 1.00 92.56 149 LYS A O 1
ATOM 1164 N N . PRO A 1 150 ? -5.293 -1.270 -11.676 1.00 92.94 150 PRO A N 1
ATOM 1165 C CA . PRO A 1 150 ? -4.018 -1.471 -12.372 1.00 92.94 150 PRO A CA 1
ATOM 1166 C C . PRO A 1 150 ? -4.043 -0.919 -13.805 1.00 92.94 150 PRO A C 1
ATOM 1168 O O . PRO A 1 150 ? -3.144 -0.191 -14.204 1.00 92.94 150 PRO A O 1
ATOM 1171 N N . ASN A 1 151 ? -5.144 -1.137 -14.533 1.00 91.94 151 ASN A N 1
ATOM 1172 C CA . ASN A 1 151 ? -5.326 -0.652 -15.910 1.00 91.94 151 ASN A CA 1
ATOM 1173 C C . ASN A 1 151 ? -5.424 0.880 -16.050 1.00 91.94 151 ASN A C 1
ATOM 1175 O O . ASN A 1 151 ? -5.414 1.386 -17.167 1.00 91.94 151 ASN A O 1
ATOM 1179 N N . ASN A 1 152 ? -5.546 1.614 -14.940 1.00 91.75 152 ASN A N 1
ATOM 1180 C CA . ASN A 1 152 ? -5.587 3.078 -14.923 1.00 91.75 152 ASN A CA 1
ATOM 1181 C C . ASN A 1 152 ? -4.304 3.674 -14.315 1.00 91.75 152 ASN A C 1
ATOM 1183 O O . ASN A 1 152 ? -4.257 4.877 -14.054 1.00 91.75 152 ASN A O 1
ATOM 1187 N N . ALA A 1 153 ? -3.300 2.845 -14.022 1.00 92.19 153 ALA A N 1
ATOM 1188 C CA . ALA A 1 153 ? -2.056 3.289 -13.419 1.00 92.19 153 ALA A CA 1
ATOM 1189 C C . ALA A 1 153 ? -1.124 3.919 -14.462 1.00 92.19 153 ALA A C 1
ATOM 1191 O O . ALA A 1 153 ? -1.047 3.473 -15.605 1.00 92.19 153 ALA A O 1
ATOM 1192 N N . TYR A 1 154 ? -0.368 4.925 -14.028 1.00 93.50 154 TYR A N 1
ATOM 1193 C CA . TYR A 1 154 ? 0.767 5.448 -14.778 1.00 93.50 154 TYR A CA 1
ATOM 1194 C C . TYR A 1 154 ? 2.044 4.785 -14.263 1.00 93.50 154 TYR A C 1
ATOM 1196 O O . TYR A 1 154 ? 2.319 4.828 -13.064 1.00 93.50 154 TYR A O 1
ATOM 1204 N N . LEU A 1 155 ? 2.827 4.194 -15.166 1.00 94.81 155 LEU A N 1
ATOM 1205 C CA . LEU A 1 155 ? 4.163 3.691 -14.863 1.00 94.81 155 LEU A CA 1
ATOM 1206 C C . LEU A 1 155 ? 5.185 4.778 -15.199 1.00 94.81 155 LEU A C 1
ATOM 1208 O O . LEU A 1 155 ? 5.344 5.150 -16.359 1.00 94.81 155 LEU A O 1
ATOM 1212 N N . VAL A 1 156 ? 5.874 5.281 -14.179 1.00 95.00 156 VAL A N 1
ATOM 1213 C CA . VAL A 1 156 ? 6.953 6.261 -14.335 1.00 95.00 156 VAL A CA 1
ATOM 1214 C C . VAL A 1 156 ? 8.259 5.595 -13.934 1.00 95.00 156 VAL A C 1
ATOM 1216 O O . VAL A 1 156 ? 8.391 5.116 -12.810 1.00 95.00 156 VAL A O 1
ATOM 1219 N N . ILE A 1 157 ? 9.221 5.564 -14.854 1.00 94.81 157 ILE A N 1
ATOM 1220 C CA . ILE A 1 157 ? 10.546 4.981 -14.636 1.00 94.81 157 ILE A CA 1
ATOM 1221 C C . ILE A 1 157 ? 11.585 6.059 -14.912 1.00 94.81 157 ILE A C 1
ATOM 1223 O O . ILE A 1 157 ? 11.541 6.728 -15.943 1.00 94.81 157 ILE A O 1
ATOM 1227 N N . VAL A 1 158 ? 12.526 6.216 -13.985 1.00 93.62 158 VAL A N 1
ATOM 1228 C CA . VAL A 1 158 ? 13.623 7.180 -14.087 1.00 93.62 158 VAL A CA 1
ATOM 1229 C C . VAL A 1 158 ? 14.938 6.410 -14.090 1.00 93.62 158 VAL A C 1
ATOM 1231 O O . VAL A 1 158 ? 15.222 5.669 -13.153 1.00 93.62 158 VAL A O 1
ATOM 1234 N N . GLY A 1 159 ? 15.743 6.583 -15.138 1.00 91.50 159 GLY A N 1
ATOM 1235 C CA . GLY A 1 159 ? 17.023 5.894 -15.300 1.00 91.50 159 GLY A CA 1
ATOM 1236 C C . GLY A 1 159 ? 17.649 6.146 -16.672 1.00 91.50 159 GLY A C 1
ATOM 1237 O O . GLY A 1 159 ? 17.185 7.005 -17.422 1.00 91.50 159 GLY A O 1
ATOM 1238 N N . ASN A 1 160 ? 18.696 5.389 -17.013 1.00 89.81 160 ASN A N 1
ATOM 1239 C CA . ASN A 1 160 ? 19.284 5.416 -18.353 1.00 89.81 160 ASN A CA 1
ATOM 1240 C C . ASN A 1 160 ? 18.362 4.708 -19.361 1.00 89.81 160 ASN A C 1
ATOM 1242 O O . ASN A 1 160 ? 18.481 3.506 -19.578 1.00 89.81 160 ASN A O 1
ATOM 1246 N N . VAL A 1 161 ? 17.426 5.459 -19.954 1.00 85.44 161 VAL A N 1
ATOM 1247 C CA . VAL A 1 161 ? 16.330 4.934 -20.794 1.00 85.44 161 VAL A CA 1
ATOM 1248 C C . VAL A 1 161 ? 16.821 3.983 -21.890 1.00 85.44 161 VAL A C 1
ATOM 1250 O O . VAL A 1 161 ? 16.171 2.974 -22.152 1.00 85.44 161 VAL A O 1
ATOM 1253 N N . GLY A 1 162 ? 17.988 4.251 -22.486 1.00 86.62 162 GLY A N 1
ATOM 1254 C CA . GLY A 1 162 ? 18.557 3.410 -23.545 1.00 86.62 162 GLY A CA 1
ATOM 1255 C C . GLY A 1 162 ? 18.868 1.966 -23.129 1.00 86.62 162 GLY A C 1
ATOM 1256 O O . GLY A 1 162 ? 19.041 1.124 -24.001 1.00 86.62 162 GLY A O 1
ATOM 1257 N N . GLU A 1 163 ? 18.926 1.664 -21.829 1.00 89.88 163 GLU A N 1
ATOM 1258 C CA . GLU A 1 163 ? 19.228 0.320 -21.317 1.00 89.88 163 GLU A CA 1
ATOM 1259 C C . GLU A 1 163 ? 17.982 -0.556 -21.095 1.00 89.88 163 GLU A C 1
ATOM 1261 O O . GLU A 1 163 ? 18.119 -1.771 -20.982 1.00 89.88 163 GLU A O 1
ATOM 1266 N N . PHE A 1 164 ? 16.777 0.024 -21.031 1.00 89.12 164 PHE A N 1
ATOM 1267 C CA . PHE A 1 164 ? 15.563 -0.713 -20.639 1.00 89.12 164 PHE A CA 1
ATOM 1268 C C . PHE A 1 164 ? 14.288 -0.332 -21.407 1.00 89.12 164 PHE A C 1
ATOM 1270 O O . PHE A 1 164 ? 13.243 -0.933 -21.167 1.00 89.12 164 PHE A O 1
ATOM 1277 N N . GLU A 1 165 ? 14.330 0.643 -22.323 1.00 89.44 165 GLU A N 1
ATOM 1278 C CA . GLU A 1 165 ? 13.139 1.126 -23.044 1.00 89.44 165 GLU A CA 1
ATOM 1279 C C . GLU A 1 165 ? 12.363 0.004 -23.746 1.00 89.44 165 GLU A C 1
ATOM 1281 O O . GLU A 1 165 ? 11.154 -0.128 -23.548 1.00 89.44 165 GLU A O 1
ATOM 1286 N N . ASP A 1 166 ? 13.060 -0.837 -24.514 1.00 89.81 166 ASP A N 1
ATOM 1287 C CA . ASP A 1 166 ? 12.435 -1.937 -25.255 1.00 89.81 166 ASP A CA 1
ATOM 1288 C C . ASP A 1 166 ? 11.765 -2.946 -24.314 1.00 89.81 166 ASP A C 1
ATOM 1290 O O . ASP A 1 166 ? 10.718 -3.512 -24.630 1.00 89.81 166 ASP A O 1
ATOM 1294 N N . GLN A 1 167 ? 12.341 -3.145 -23.126 1.00 88.88 167 GLN A N 1
ATOM 1295 C CA . GLN A 1 167 ? 11.812 -4.074 -22.134 1.00 88.88 167 GLN A CA 1
ATOM 1296 C C . GLN A 1 167 ? 10.542 -3.531 -21.474 1.00 88.88 167 GLN A C 1
ATOM 1298 O O . GLN A 1 167 ? 9.652 -4.306 -21.134 1.00 88.88 167 GLN A O 1
ATOM 1303 N N . VAL A 1 168 ? 10.420 -2.211 -21.298 1.00 91.12 168 VAL A N 1
ATOM 1304 C CA . VAL A 1 168 ? 9.258 -1.600 -20.628 1.00 91.12 168 VAL A CA 1
ATOM 1305 C C . VAL A 1 168 ? 8.115 -1.260 -21.587 1.00 91.12 168 VAL A C 1
ATOM 1307 O O . VAL A 1 168 ? 6.988 -1.055 -21.141 1.00 91.12 168 VAL A O 1
ATOM 1310 N N . ALA A 1 169 ? 8.354 -1.286 -22.902 1.00 90.12 169 ALA A N 1
ATOM 1311 C CA . ALA A 1 169 ? 7.320 -1.085 -23.922 1.00 90.12 169 ALA A CA 1
ATOM 1312 C C . ALA A 1 169 ? 6.170 -2.111 -23.845 1.00 90.12 169 ALA A C 1
ATOM 1314 O O . ALA A 1 169 ? 5.062 -1.844 -24.307 1.00 90.12 169 ALA A O 1
ATOM 1315 N N . GLN A 1 170 ? 6.392 -3.266 -23.207 1.00 91.06 170 GLN A N 1
ATOM 1316 C CA . GLN A 1 170 ? 5.340 -4.258 -22.953 1.00 91.06 170 GLN A CA 1
ATOM 1317 C C . GLN A 1 170 ? 4.231 -3.758 -22.004 1.00 91.06 170 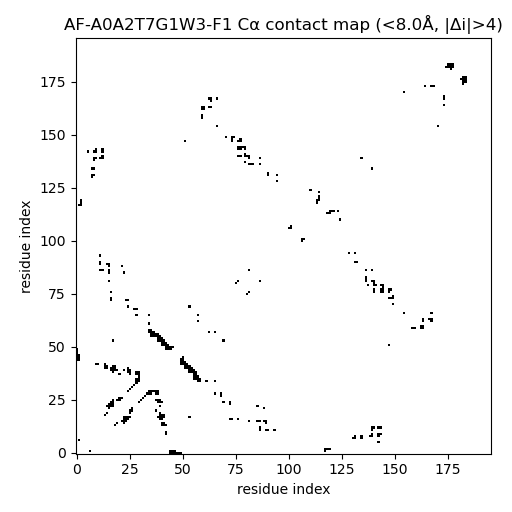GLN A C 1
ATOM 1319 O O . GLN A 1 170 ? 3.140 -4.325 -21.999 1.00 91.06 170 GLN A O 1
ATOM 1324 N N . PHE A 1 171 ? 4.488 -2.710 -21.211 1.00 90.88 171 PHE A N 1
ATOM 1325 C CA . PHE A 1 171 ? 3.526 -2.155 -20.250 1.00 90.88 171 PHE A CA 1
ATOM 1326 C C . PHE A 1 171 ? 2.652 -1.033 -20.833 1.00 90.88 171 PHE A C 1
ATOM 1328 O O . PHE A 1 171 ? 1.718 -0.588 -20.167 1.00 90.88 171 PHE A O 1
ATOM 1335 N N . GLY A 1 172 ? 2.920 -0.574 -22.062 1.00 90.81 172 GLY A N 1
ATOM 1336 C CA . GLY A 1 172 ? 2.124 0.454 -22.735 1.00 90.81 172 GLY A CA 1
ATOM 1337 C C . GLY A 1 172 ? 2.942 1.394 -23.622 1.00 90.81 172 GLY A C 1
ATOM 1338 O O . GLY A 1 172 ? 4.115 1.164 -23.904 1.00 90.81 172 GLY A O 1
ATOM 1339 N N . GLU A 1 173 ? 2.303 2.478 -24.069 1.00 91.38 173 GLU A N 1
ATOM 1340 C CA . GLU A 1 173 ? 2.962 3.533 -24.846 1.00 91.38 173 GLU A CA 1
ATOM 1341 C C . GLU A 1 173 ? 4.041 4.233 -24.000 1.00 91.38 173 GLU A C 1
ATOM 1343 O O . GLU A 1 173 ? 3.737 4.842 -22.972 1.00 91.38 173 GLU A O 1
ATOM 1348 N N . VAL A 1 174 ? 5.298 4.189 -24.453 1.00 91.00 174 VAL A N 1
ATOM 1349 C CA . VAL A 1 174 ? 6.420 4.854 -23.775 1.00 91.00 174 VAL A CA 1
ATOM 1350 C C . VAL A 1 174 ? 6.546 6.295 -24.263 1.00 91.00 174 VAL A C 1
ATOM 1352 O O . VAL A 1 174 ? 6.773 6.552 -25.446 1.00 91.00 174 VAL A O 1
ATOM 1355 N N . LYS A 1 175 ? 6.443 7.245 -23.330 1.00 91.81 175 LYS A N 1
ATOM 1356 C CA . LYS A 1 175 ? 6.691 8.675 -23.561 1.00 91.81 175 LYS A CA 1
ATOM 1357 C C . LYS A 1 175 ? 7.897 9.114 -22.748 1.00 91.81 175 LYS A C 1
ATOM 1359 O O . LYS A 1 175 ? 7.967 8.843 -21.552 1.00 91.81 175 LYS A O 1
ATOM 1364 N N . ARG A 1 176 ? 8.838 9.795 -23.400 1.00 91.69 176 ARG A N 1
ATOM 1365 C CA . ARG A 1 176 ? 10.058 10.299 -22.766 1.00 91.69 176 ARG A CA 1
ATOM 1366 C C . ARG A 1 176 ? 9.890 11.753 -22.352 1.00 91.69 176 ARG A C 1
ATOM 1368 O O . ARG A 1 176 ? 9.324 12.549 -23.101 1.00 91.69 176 ARG A O 1
ATOM 1375 N N . TYR A 1 177 ? 10.426 12.087 -21.186 1.00 91.31 177 TYR A N 1
ATOM 1376 C CA . TYR A 1 177 ? 10.405 13.433 -20.633 1.00 91.31 177 TYR A CA 1
ATOM 1377 C C . TYR A 1 177 ? 11.779 13.784 -20.064 1.00 91.31 177 TYR A C 1
ATOM 1379 O O . TYR A 1 177 ? 12.437 12.928 -19.472 1.00 91.31 177 TYR A O 1
ATOM 1387 N N . THR A 1 178 ? 12.194 15.043 -20.213 1.00 89.00 178 THR A N 1
ATOM 1388 C CA . THR A 1 178 ? 13.401 15.562 -19.566 1.00 89.00 178 THR A CA 1
ATOM 1389 C C . THR A 1 178 ? 13.198 15.631 -18.052 1.00 89.00 178 THR A C 1
ATOM 1391 O O . THR A 1 178 ? 12.075 15.542 -17.548 1.00 89.00 178 THR A O 1
ATOM 1394 N N . LYS A 1 179 ? 14.275 15.873 -17.297 1.00 85.50 179 LYS A N 1
ATOM 1395 C CA . LYS A 1 179 ? 14.197 16.086 -15.839 1.00 85.50 179 LYS A CA 1
ATOM 1396 C C . LYS A 1 179 ? 13.318 17.285 -15.441 1.00 85.50 179 LYS A C 1
ATOM 1398 O O . LYS A 1 179 ? 12.856 17.352 -14.308 1.00 85.50 179 LYS A O 1
ATOM 1403 N N . GLU A 1 180 ? 13.094 18.225 -16.358 1.00 88.31 180 GLU A N 1
ATOM 1404 C CA . GLU A 1 180 ? 12.190 19.369 -16.197 1.00 88.31 180 GLU A CA 1
ATOM 1405 C C . GLU A 1 180 ? 10.733 19.056 -16.587 1.00 88.31 180 GLU A C 1
ATOM 1407 O O . GLU A 1 180 ? 9.868 19.915 -16.437 1.00 88.31 180 GLU A O 1
ATOM 1412 N N . GLY A 1 181 ? 10.446 17.847 -17.082 1.00 85.56 181 GLY A N 1
ATOM 1413 C CA . GLY A 1 181 ? 9.100 17.412 -17.461 1.00 85.56 181 GLY A CA 1
ATOM 1414 C C . GLY A 1 181 ? 8.671 17.799 -18.879 1.00 85.56 181 GLY A C 1
ATOM 1415 O O . GLY A 1 181 ? 7.494 17.658 -19.213 1.00 85.56 181 GLY A O 1
ATOM 1416 N N . TYR A 1 182 ? 9.588 18.265 -19.731 1.00 89.94 182 TYR A N 1
ATOM 1417 C CA . TYR A 1 182 ? 9.284 18.524 -21.142 1.00 89.94 182 TYR A CA 1
ATOM 1418 C C . TYR A 1 182 ? 9.390 17.237 -21.963 1.00 89.94 182 TYR A C 1
ATOM 1420 O O . TYR A 1 182 ? 10.297 16.452 -21.699 1.00 89.94 182 TYR A O 1
ATOM 1428 N N . PRO A 1 183 ? 8.520 17.001 -22.963 1.00 89.56 183 PRO A N 1
ATOM 1429 C CA . PRO A 1 183 ? 8.674 15.863 -23.865 1.00 89.56 183 PRO A CA 1
ATOM 1430 C C . PRO A 1 183 ? 10.062 15.857 -24.516 1.00 89.56 183 PRO A C 1
ATOM 1432 O O . PRO A 1 183 ? 10.500 16.878 -25.048 1.00 89.56 183 PRO A O 1
ATOM 1435 N N . GLU A 1 184 ? 10.755 14.719 -24.490 1.00 84.19 184 GLU A N 1
ATOM 1436 C CA . GLU A 1 184 ? 12.008 14.581 -25.233 1.00 84.19 184 GLU A CA 1
ATOM 1437 C C . GLU A 1 184 ? 11.707 14.367 -26.717 1.00 84.19 184 GLU A C 1
ATOM 1439 O O . GLU A 1 184 ? 11.140 13.347 -27.116 1.00 84.19 184 GLU A O 1
ATOM 1444 N N . GLU A 1 185 ? 12.128 15.306 -27.561 1.00 73.44 185 GLU A N 1
ATOM 1445 C CA . GLU A 1 185 ? 12.198 15.054 -28.996 1.00 73.44 185 GLU A CA 1
ATOM 1446 C C . GLU A 1 185 ? 13.318 14.042 -29.262 1.00 73.44 185 GLU A C 1
ATOM 1448 O O . GLU A 1 185 ? 14.461 14.240 -28.839 1.00 73.44 185 GLU A O 1
ATOM 1453 N N . LYS A 1 186 ? 13.013 12.951 -29.982 1.00 58.09 186 LYS A N 1
ATOM 1454 C CA . LYS A 1 186 ? 14.049 12.042 -30.492 1.00 58.09 186 LYS A CA 1
ATOM 1455 C C . LYS A 1 186 ? 15.002 12.860 -31.363 1.00 58.09 186 LYS A C 1
ATOM 1457 O O . LYS A 1 186 ? 14.706 13.122 -32.527 1.00 58.09 186 LYS A O 1
ATOM 1462 N N . LYS A 1 187 ? 16.166 13.239 -30.831 1.00 52.50 187 LYS A N 1
ATOM 1463 C CA . LYS A 1 187 ? 17.265 13.717 -31.669 1.00 52.50 187 LYS A CA 1
ATOM 1464 C C . LYS A 1 187 ? 17.675 12.554 -32.561 1.00 52.50 187 LYS A C 1
ATOM 1466 O O . LYS A 1 187 ? 18.240 11.574 -32.079 1.00 52.50 187 LYS A O 1
ATOM 1471 N N . ALA A 1 188 ? 17.353 12.646 -33.849 1.00 41.00 188 ALA A N 1
ATOM 1472 C CA . ALA A 1 188 ? 17.945 11.777 -34.848 1.00 41.00 188 ALA A CA 1
ATOM 1473 C C . ALA A 1 188 ? 19.463 11.948 -34.741 1.00 41.00 188 ALA A C 1
ATOM 1475 O O . ALA A 1 188 ? 19.985 13.045 -34.943 1.00 41.00 188 ALA A O 1
ATOM 1476 N N 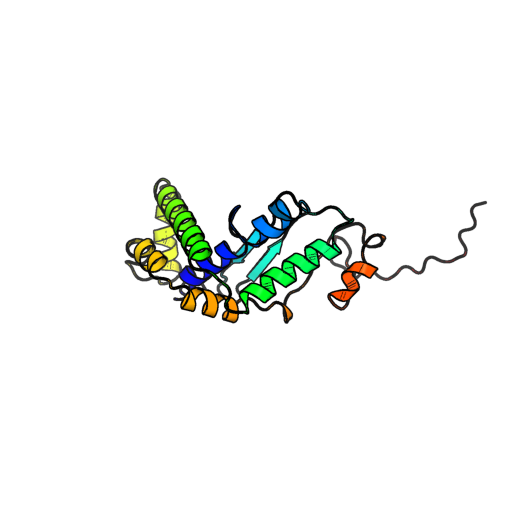. VAL A 1 189 ? 20.165 10.887 -34.353 1.00 47.19 189 VAL A N 1
ATOM 1477 C CA . VAL A 1 189 ? 21.622 10.867 -34.432 1.00 47.19 189 VAL A CA 1
ATOM 1478 C C . VAL A 1 189 ? 21.938 10.899 -35.924 1.00 47.19 189 VAL A C 1
ATOM 1480 O O . VAL A 1 189 ? 21.651 9.937 -36.635 1.00 47.19 189 VAL A O 1
ATOM 1483 N N . SER A 1 190 ? 22.430 12.032 -36.427 1.00 44.06 190 SER A N 1
ATOM 1484 C CA . SER A 1 190 ? 22.888 12.123 -37.811 1.00 44.06 190 SER A CA 1
ATOM 1485 C C . SER A 1 190 ? 24.033 11.132 -37.993 1.00 44.06 190 SER A C 1
ATOM 1487 O O . SER A 1 190 ? 25.005 11.184 -37.238 1.00 44.06 190 SER A O 1
ATOM 1489 N N . ALA A 1 191 ? 23.932 10.259 -38.991 1.00 49.97 191 ALA A N 1
ATOM 1490 C CA . ALA A 1 191 ? 24.926 9.235 -39.309 1.00 49.97 191 ALA A CA 1
ATOM 1491 C C . ALA A 1 191 ? 26.294 9.789 -39.779 1.00 49.97 191 ALA A C 1
ATOM 1493 O O . ALA A 1 191 ? 27.177 9.005 -40.108 1.00 49.97 191 ALA A O 1
ATOM 1494 N N . ASP A 1 192 ? 26.489 11.111 -39.766 1.00 47.81 192 ASP A N 1
ATOM 1495 C CA . ASP A 1 192 ? 27.645 11.798 -40.352 1.00 47.81 192 ASP A CA 1
ATOM 1496 C C . ASP A 1 192 ? 28.688 12.286 -39.329 1.00 47.81 192 ASP A C 1
ATOM 1498 O O . ASP A 1 192 ? 29.514 13.136 -39.651 1.00 47.81 192 ASP A O 1
ATOM 1502 N N . VAL A 1 193 ? 28.710 11.765 -38.096 1.00 47.44 193 VAL A N 1
ATOM 1503 C CA . VAL A 1 193 ? 29.851 12.026 -37.195 1.00 47.44 193 VAL A CA 1
ATOM 1504 C C . VAL A 1 193 ? 30.944 10.990 -37.459 1.00 47.44 193 VAL A C 1
ATOM 1506 O O . VAL A 1 193 ? 31.130 10.042 -36.699 1.00 47.44 193 VAL A O 1
ATOM 1509 N N . THR A 1 194 ? 31.661 11.157 -38.568 1.00 44.03 194 THR A N 1
ATOM 1510 C CA . THR A 1 194 ? 32.993 10.567 -38.725 1.00 44.03 194 THR A CA 1
ATOM 1511 C C . THR A 1 194 ? 33.961 11.322 -37.821 1.00 44.03 194 THR A C 1
ATOM 1513 O O . THR A 1 194 ? 34.025 12.549 -37.849 1.00 44.03 194 THR A O 1
ATOM 1516 N N . VAL A 1 195 ? 34.679 10.580 -36.981 1.00 43.31 195 VAL A N 1
ATOM 1517 C CA . VAL A 1 195 ? 35.805 11.101 -36.204 1.00 43.31 195 VAL A CA 1
ATOM 1518 C C . VAL A 1 195 ? 36.982 11.235 -37.173 1.00 43.31 195 VAL A C 1
ATOM 1520 O O . VAL A 1 195 ? 37.438 10.213 -37.686 1.00 43.31 195 VAL A O 1
ATOM 1523 N N . ASP A 1 196 ? 37.416 12.467 -37.442 1.00 41.59 196 ASP A N 1
ATOM 1524 C CA . ASP A 1 196 ? 38.721 12.761 -38.060 1.00 41.59 196 ASP A CA 1
ATOM 1525 C C . ASP A 1 196 ? 39.844 12.705 -37.010 1.00 41.59 196 ASP A C 1
ATOM 1527 O O . ASP A 1 196 ? 39.609 13.156 -35.860 1.00 41.59 196 ASP A O 1
#

Nearest PDB structures (foldseek):
  3amj-assembly1_B  TM=9.218E-01  e=1.405E-07  Sphingomonas sp. A1
  3hdi-assembly1_B  TM=9.126E-01  e=1.199E-06  Halalkalibacterium halodurans C-125
  4d6u-assembly2_O  TM=8.479E-01  e=4.660E-05  Bos taurus
  8zos-assembly1_E  TM=8.415E-01  e=2.014E-04  Sus scrofa
  1be3-assembly1_B  TM=8.530E-01  e=3.225E-04  Bos taurus

Mean predicted aligned error: 6.08 Å

pLDDT: mean 90.53, std 12.29, range [41.0, 98.69]

Foldseek 3Di:
DLQDLCVLLLQLLQCCCFVDCNHQLNCVCCVVPVFFVGKGWDWADDPPDIDIDIDTDGDLVCPLVSVVSSLVSLVCLQVLNDDPVSSVVSLVVVVVVLVVLVVDPVSVVVVVVCCVVVVYPPCCSVCVNVSNVPDDSNSSSVSSNVPRDSVPDDDDDDDDCVSCVVSNCVVDDDWDADPVGHTDDPPDPPPPPDDD

InterPro domains:
  IPR007863 Peptidase M16, C-terminal [PF05193] (3-93)
  IPR011249 Metalloenzyme, LuxS/M16 peptidase-like [SSF63411] (2-174)

Solvent-accessible surface area (backbone atoms only — not comparable to full-atom values): 11484 Å² total; per-residue (Å²): 67,88,61,44,88,58,48,61,44,44,53,40,40,30,24,35,46,9,58,42,80,89,8,50,38,14,41,46,41,26,69,74,62,61,52,28,91,49,26,36,28,49,69,48,72,28,86,88,71,56,49,77,51,72,53,66,65,64,52,75,95,44,48,48,63,50,52,50,50,52,52,50,53,47,50,42,40,51,67,58,62,67,45,66,68,48,51,50,52,27,44,54,51,52,51,52,52,51,58,59,45,68,76,37,70,69,49,51,52,48,50,58,48,49,33,62,79,41,71,42,62,94,52,44,80,81,41,40,67,61,55,49,68,64,57,47,56,66,57,28,22,52,45,25,46,71,70,54,53,65,96,75,60,84,88,85,84,88,75,74,55,93,80,43,49,82,63,46,46,82,80,44,91,84,80,57,58,46,98,87,68,47,76,57,75,82,75,77,78,70,91,78,78,73,86,128

Secondary structure (DSSP, 8-state):
-TT-TTHHHHHHHHHHHHSSTTSHHIIIIIIIS--EEEEEEEEE--SS--EEEEEEEE-GGGHHHHHHHHHHHHHHHHTT---HHHHHHHHHHHHHHHHHHTT-HHHHHHHHHHHHHTT--TTHHHHHHHHHHH--HHHHHHHHHHH--GGG------S-GGGTHHHHGGGS----B-TTSPBPP-----TT----